Protein AF-A0A3P8LB27-F1 (afdb_monomer)

Mean predicted aligned error: 17.08 Å

Structure (mmCIF, N/CA/C/O backbone):
data_AF-A0A3P8LB27-F1
#
_entry.id   AF-A0A3P8LB27-F1
#
loop_
_atom_site.group_PDB
_atom_site.id
_atom_site.type_symbol
_atom_site.label_atom_id
_atom_site.label_alt_id
_atom_site.label_comp_id
_atom_site.label_asym_id
_atom_site.label_entity_id
_atom_site.label_seq_id
_atom_site.pdbx_PDB_ins_code
_atom_site.Cartn_x
_atom_site.Cartn_y
_atom_site.Cartn_z
_atom_site.occupancy
_atom_site.B_iso_or_equiv
_atom_site.auth_seq_id
_atom_site.auth_comp_id
_atom_site.auth_asym_id
_atom_site.auth_atom_id
_atom_site.pdbx_PDB_model_num
ATOM 1 N N . MET A 1 1 ? -5.185 18.147 4.826 1.00 47.78 1 MET A N 1
ATOM 2 C CA . MET A 1 1 ? -4.838 17.750 3.449 1.00 47.78 1 MET A CA 1
ATOM 3 C C . MET A 1 1 ? -5.494 16.397 3.235 1.00 47.78 1 MET A C 1
ATOM 5 O O . MET A 1 1 ? -5.084 15.479 3.923 1.00 47.78 1 MET A O 1
ATOM 9 N N . GLY A 1 2 ? -6.539 16.286 2.404 1.00 48.81 2 GLY A N 1
ATOM 10 C CA . GLY A 1 2 ? -7.270 15.014 2.236 1.00 48.81 2 GLY A CA 1
ATOM 11 C C . GLY A 1 2 ? -6.404 13.911 1.619 1.00 48.81 2 GLY A C 1
ATOM 12 O O . GLY A 1 2 ? -5.353 14.223 1.036 1.00 48.81 2 GLY A O 1
ATOM 13 N N . LEU A 1 3 ? -6.845 12.645 1.710 1.00 53.28 3 LEU A N 1
ATOM 14 C CA . LEU A 1 3 ? -6.083 11.472 1.236 1.00 53.28 3 LEU A CA 1
ATOM 15 C C . LEU A 1 3 ? -5.497 11.686 -0.160 1.00 53.28 3 LEU A C 1
ATOM 17 O O . LEU A 1 3 ? -4.303 11.504 -0.381 1.00 53.28 3 LEU A O 1
ATOM 21 N N . LYS A 1 4 ? -6.305 12.212 -1.079 1.00 48.47 4 LYS A N 1
ATOM 22 C CA . LYS A 1 4 ? -5.923 12.458 -2.478 1.00 48.47 4 LYS A CA 1
ATOM 23 C C . LYS A 1 4 ? -4.655 13.319 -2.632 1.00 48.47 4 LYS A C 1
ATOM 25 O O . LYS A 1 4 ? -3.786 13.007 -3.444 1.00 48.47 4 LYS A O 1
ATOM 30 N N . ASN A 1 5 ? -4.512 14.375 -1.830 1.00 42.50 5 ASN A N 1
ATOM 31 C CA . ASN A 1 5 ? -3.389 15.314 -1.928 1.00 42.50 5 ASN A CA 1
ATOM 32 C C . ASN A 1 5 ? -2.143 14.831 -1.180 1.00 42.50 5 ASN A C 1
ATOM 34 O O . ASN A 1 5 ? -1.023 15.108 -1.611 1.00 42.50 5 ASN A O 1
ATOM 38 N N . TRP A 1 6 ? -2.314 14.094 -0.081 1.00 48.22 6 TRP A N 1
ATOM 39 C CA . TRP A 1 6 ? -1.172 13.494 0.602 1.00 48.22 6 TRP A CA 1
ATOM 40 C C . TRP A 1 6 ? -0.531 12.387 -0.235 1.00 48.22 6 TRP A C 1
ATOM 42 O O . TRP A 1 6 ? 0.690 12.351 -0.347 1.00 48.22 6 TRP A O 1
ATOM 52 N N . PHE A 1 7 ? -1.332 11.549 -0.895 1.00 51.41 7 PHE A N 1
ATOM 53 C CA . PHE A 1 7 ? -0.823 10.497 -1.775 1.00 51.41 7 PHE A CA 1
ATOM 54 C C . PHE A 1 7 ? 0.033 11.051 -2.907 1.00 51.41 7 PHE A C 1
ATOM 56 O O . PHE A 1 7 ? 1.152 10.584 -3.121 1.00 51.41 7 PHE A O 1
ATOM 63 N N . LYS A 1 8 ? -0.435 12.125 -3.554 1.00 43.94 8 LYS A N 1
ATOM 64 C CA . LYS A 1 8 ? 0.344 12.871 -4.551 1.00 43.94 8 LYS A CA 1
ATOM 65 C C . LYS A 1 8 ? 1.723 13.291 -4.018 1.00 43.94 8 LYS A C 1
ATOM 67 O O . LYS A 1 8 ? 2.699 13.264 -4.761 1.00 43.94 8 LYS A O 1
ATOM 72 N N . ASN A 1 9 ? 1.816 13.611 -2.727 1.00 41.97 9 ASN A N 1
ATOM 73 C CA . ASN A 1 9 ? 3.056 14.012 -2.068 1.00 41.97 9 ASN A CA 1
ATOM 74 C C . ASN A 1 9 ? 3.878 12.851 -1.487 1.00 41.97 9 ASN A C 1
ATOM 76 O O . ASN A 1 9 ? 5.091 12.994 -1.367 1.00 41.97 9 ASN A O 1
ATOM 80 N N . LEU A 1 10 ? 3.274 11.713 -1.132 1.00 42.00 10 LEU A N 1
ATOM 81 C CA . LEU A 1 10 ? 4.002 10.540 -0.637 1.00 42.00 10 LEU A CA 1
ATOM 82 C C . LEU A 1 10 ? 4.760 9.849 -1.773 1.00 42.00 10 LEU A C 1
ATOM 84 O O . LEU A 1 10 ? 5.935 9.524 -1.615 1.00 42.00 10 LEU A O 1
ATOM 88 N N . PHE A 1 11 ? 4.143 9.748 -2.955 1.00 37.97 11 PHE A N 1
ATOM 89 C CA . PHE A 1 11 ? 4.841 9.329 -4.175 1.00 37.97 11 PHE A CA 1
ATOM 90 C C . PHE A 1 11 ? 5.926 10.325 -4.616 1.00 37.97 11 PHE A C 1
ATOM 92 O O . PHE A 1 11 ? 6.845 9.936 -5.326 1.00 37.97 11 PHE A O 1
ATOM 99 N N . ALA A 1 12 ? 5.865 11.583 -4.162 1.00 36.88 12 ALA A N 1
ATOM 100 C CA . ALA A 1 12 ? 6.907 12.588 -4.389 1.00 36.88 12 ALA A CA 1
ATOM 101 C C . ALA A 1 12 ? 7.995 12.619 -3.292 1.00 36.88 12 ALA A C 1
ATOM 103 O O . ALA A 1 12 ? 9.001 13.310 -3.444 1.00 36.88 12 ALA A O 1
ATOM 104 N N . ARG A 1 13 ? 7.797 11.916 -2.165 1.00 35.75 13 ARG A N 1
ATOM 105 C CA . ARG A 1 13 ? 8.701 11.912 -0.996 1.00 35.75 13 ARG A CA 1
ATOM 106 C C . ARG A 1 13 ? 9.616 10.692 -0.915 1.00 35.75 13 ARG A C 1
ATOM 108 O O . ARG A 1 13 ? 10.556 10.711 -0.123 1.00 35.75 13 ARG A O 1
ATOM 115 N N . GLY A 1 14 ? 9.385 9.670 -1.732 1.00 33.16 14 GLY A N 1
ATOM 116 C CA . GLY A 1 14 ? 10.238 8.489 -1.827 1.00 33.16 14 GLY A CA 1
ATOM 117 C C . GLY A 1 14 ? 11.536 8.741 -2.590 1.00 33.16 14 GLY A C 1
ATOM 118 O O . GLY A 1 14 ? 11.758 8.054 -3.571 1.00 33.16 14 GLY A O 1
ATOM 119 N N . ASP A 1 15 ? 12.350 9.721 -2.175 1.00 37.06 15 ASP A N 1
ATOM 120 C CA . ASP A 1 15 ? 13.778 9.779 -2.540 1.00 37.06 15 ASP A CA 1
ATOM 121 C C . ASP A 1 15 ? 14.567 10.830 -1.733 1.00 37.06 15 ASP A C 1
ATOM 123 O O . ASP A 1 15 ? 15.122 11.793 -2.261 1.00 37.06 15 ASP A O 1
ATOM 127 N N . LYS A 1 16 ? 14.611 10.694 -0.399 1.00 36.00 16 LYS A N 1
ATOM 128 C CA . LYS A 1 16 ? 15.544 11.474 0.441 1.00 36.00 16 LYS A CA 1
ATOM 129 C C . LYS A 1 16 ? 16.081 10.664 1.622 1.00 36.00 16 LYS A C 1
ATOM 131 O O . LYS A 1 16 ? 15.583 10.799 2.730 1.00 36.00 16 LYS A O 1
ATOM 136 N N . ASN A 1 17 ? 17.103 9.841 1.367 1.00 32.16 17 ASN A N 1
ATOM 137 C CA . ASN A 1 17 ? 18.405 9.807 2.069 1.00 32.16 17 ASN A CA 1
ATOM 138 C C . ASN A 1 17 ? 19.064 8.415 2.008 1.00 32.16 17 ASN A C 1
ATOM 140 O O . ASN A 1 17 ? 18.802 7.538 2.828 1.00 32.16 17 ASN A O 1
ATOM 144 N N . LYS A 1 18 ? 20.060 8.286 1.129 1.00 34.81 18 LYS A N 1
ATOM 145 C CA . LYS A 1 18 ? 21.364 7.721 1.494 1.00 34.81 18 LYS A CA 1
ATOM 146 C C . LYS A 1 18 ? 22.414 8.750 1.088 1.00 34.81 18 LYS A C 1
ATOM 148 O O . LYS A 1 18 ? 22.592 9.008 -0.096 1.00 34.81 18 LYS A O 1
ATOM 153 N N . GLN A 1 19 ? 23.068 9.375 2.064 1.00 35.66 19 GLN A N 1
ATOM 154 C CA . GLN A 1 19 ? 24.261 10.173 1.805 1.00 35.66 19 GLN A CA 1
ATOM 155 C C . GLN A 1 19 ? 25.480 9.250 1.815 1.00 35.66 19 GLN A C 1
ATOM 157 O O . GLN A 1 19 ? 25.826 8.691 2.851 1.00 35.66 19 GLN A O 1
ATOM 162 N N . GLN A 1 20 ? 26.147 9.149 0.672 1.00 27.84 20 GLN A N 1
ATOM 163 C CA . GLN A 1 20 ? 27.605 9.213 0.598 1.00 27.84 20 GLN A CA 1
ATOM 164 C C . GLN A 1 20 ? 27.968 10.168 -0.551 1.00 27.84 20 GLN A C 1
ATOM 166 O O . GLN A 1 20 ? 27.173 10.334 -1.479 1.00 27.84 20 GLN A O 1
ATOM 171 N N . PRO A 1 21 ? 29.088 10.898 -0.438 1.00 38.59 21 PRO A N 1
ATOM 172 C CA . PRO A 1 21 ? 29.285 12.152 -1.142 1.00 38.59 21 PRO A CA 1
ATOM 173 C C . PRO A 1 21 ? 29.658 11.883 -2.599 1.00 38.59 21 PRO A C 1
ATOM 175 O O . PRO A 1 21 ? 30.742 11.390 -2.888 1.00 38.59 21 PRO A O 1
ATOM 178 N N . ALA A 1 22 ? 28.779 12.244 -3.529 1.00 30.03 22 ALA A N 1
ATOM 179 C CA . ALA A 1 22 ? 29.129 12.335 -4.937 1.00 30.03 22 ALA A CA 1
ATOM 180 C C . ALA A 1 22 ? 28.463 13.576 -5.534 1.00 30.03 22 ALA A C 1
ATOM 182 O O . ALA A 1 22 ? 27.254 13.774 -5.445 1.00 30.03 22 ALA A O 1
ATOM 183 N N . LEU A 1 23 ? 29.318 14.450 -6.057 1.00 30.39 23 LEU A N 1
ATOM 184 C CA . LEU A 1 23 ? 29.041 15.715 -6.725 1.00 30.39 23 LEU A CA 1
ATOM 185 C C . LEU A 1 23 ? 27.694 15.744 -7.468 1.00 30.39 23 LEU A C 1
ATOM 187 O O . LEU A 1 23 ? 27.509 15.048 -8.463 1.00 30.39 23 LEU A O 1
ATOM 191 N N . LYS A 1 24 ? 26.790 16.639 -7.046 1.00 32.88 24 LYS A N 1
ATOM 192 C CA . LYS A 1 24 ? 25.687 17.108 -7.893 1.00 32.88 24 LYS A CA 1
ATOM 193 C C . LYS A 1 24 ? 26.278 17.784 -9.134 1.00 32.88 24 LYS A C 1
ATOM 195 O O . LYS A 1 24 ? 26.614 18.965 -9.094 1.00 32.88 24 LYS A O 1
ATOM 200 N N . LYS A 1 25 ? 26.378 17.047 -10.236 1.00 32.66 25 LYS A N 1
ATOM 201 C CA . LYS A 1 25 ? 26.317 17.616 -11.582 1.00 32.66 25 LYS A CA 1
ATOM 202 C C . LYS A 1 25 ? 24.926 17.304 -12.123 1.00 32.66 25 LYS A C 1
ATOM 204 O O . LYS A 1 25 ? 24.516 16.150 -12.094 1.00 32.66 25 LYS A O 1
ATOM 209 N N . ASN A 1 26 ? 24.201 18.323 -12.582 1.00 36.16 26 ASN A N 1
ATOM 210 C CA . ASN A 1 26 ? 23.075 18.116 -13.492 1.00 36.16 26 ASN A CA 1
ATOM 211 C C . ASN A 1 26 ? 23.649 17.415 -14.728 1.00 36.16 26 ASN A C 1
ATOM 213 O O . ASN A 1 26 ? 24.324 18.060 -15.528 1.00 36.16 26 ASN A O 1
ATOM 217 N N . VAL A 1 27 ? 23.481 16.098 -14.828 1.00 46.53 27 VAL A N 1
ATOM 218 C CA . VAL A 1 27 ? 23.858 15.360 -16.032 1.00 46.53 27 VAL A CA 1
ATOM 219 C C . VAL A 1 27 ? 22.710 15.545 -17.012 1.00 46.53 27 VAL A C 1
ATOM 221 O O . VAL A 1 27 ? 21.600 15.071 -16.787 1.00 46.53 27 VAL A O 1
ATOM 224 N N . GLU A 1 28 ? 22.962 16.322 -18.056 1.00 57.38 28 GLU A N 1
ATOM 225 C CA . GLU A 1 28 ? 22.060 16.458 -19.191 1.00 57.38 28 GLU A CA 1
ATOM 226 C C . GLU A 1 28 ? 21.944 15.090 -19.877 1.00 57.38 28 GLU A C 1
ATOM 228 O O . GLU A 1 28 ? 22.943 14.521 -20.319 1.00 57.38 28 GLU A O 1
ATOM 233 N N . VAL A 1 29 ? 20.736 14.520 -19.901 1.00 66.88 29 VAL A N 1
ATOM 234 C CA . VAL A 1 29 ? 20.493 13.221 -20.536 1.00 66.88 29 VAL A CA 1
ATOM 235 C C . VAL A 1 29 ? 20.659 13.377 -22.039 1.00 66.88 29 VAL A C 1
ATOM 237 O O . VAL A 1 29 ? 19.917 14.129 -22.675 1.00 66.88 29 VAL A O 1
ATOM 240 N N . SER A 1 30 ? 21.623 12.656 -22.610 1.00 81.31 30 SER A N 1
ATOM 241 C CA . SER A 1 30 ? 21.850 12.689 -24.051 1.00 81.31 30 SER A CA 1
ATOM 242 C C . SER A 1 30 ? 20.639 12.121 -24.800 1.00 81.31 30 SER A C 1
ATOM 244 O O . SER A 1 30 ? 20.015 11.156 -24.350 1.00 81.31 30 SER A O 1
ATOM 246 N N . GLN A 1 31 ? 20.317 12.694 -25.963 1.00 82.31 31 GLN A N 1
ATOM 247 C CA . GLN A 1 31 ? 19.226 12.187 -26.802 1.00 82.31 31 GLN A CA 1
ATOM 248 C C . GLN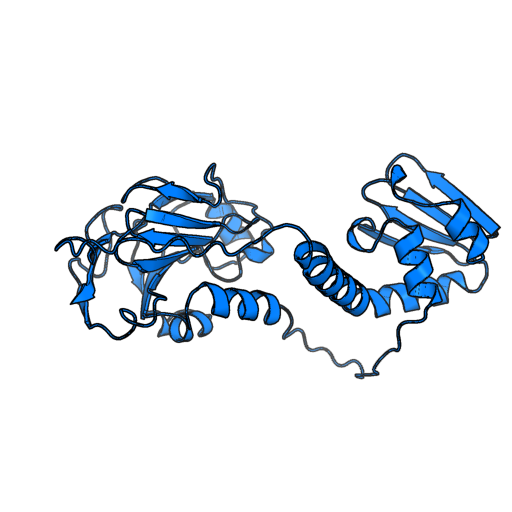 A 1 31 ? 19.462 10.721 -27.195 1.00 82.31 31 GLN A C 1
ATOM 250 O O . GLN A 1 31 ? 18.553 9.907 -27.123 1.00 82.31 31 GLN A O 1
ATOM 255 N N . MET A 1 32 ? 20.719 10.354 -27.446 1.00 82.44 32 MET A N 1
ATOM 256 C CA . MET A 1 32 ? 21.113 8.982 -27.757 1.00 82.44 32 MET A CA 1
ATOM 257 C C . MET A 1 32 ? 20.767 7.994 -26.631 1.00 82.44 32 MET A C 1
ATOM 259 O O . MET A 1 32 ? 20.330 6.879 -26.899 1.00 82.44 32 MET A O 1
ATOM 263 N N . SER A 1 33 ? 20.906 8.396 -25.363 1.00 85.75 33 SER A N 1
ATOM 264 C CA . SER A 1 33 ? 20.507 7.567 -24.218 1.00 85.75 33 SER A CA 1
ATOM 265 C C . SER A 1 33 ? 18.992 7.343 -24.174 1.00 85.75 33 SER A C 1
ATOM 267 O O . SER A 1 33 ? 18.557 6.237 -23.851 1.00 85.75 33 SER A O 1
ATOM 269 N N . ARG A 1 34 ? 18.190 8.366 -24.515 1.00 87.81 34 ARG A N 1
ATOM 270 C CA . ARG A 1 34 ? 16.724 8.248 -24.619 1.00 87.81 34 ARG A CA 1
ATOM 271 C C . ARG A 1 34 ? 16.337 7.276 -25.721 1.00 87.81 34 ARG A C 1
ATOM 273 O O . ARG A 1 34 ? 15.600 6.334 -25.453 1.00 87.81 34 ARG A O 1
ATOM 280 N N . ASP A 1 35 ? 16.894 7.477 -26.909 1.00 89.50 35 ASP A N 1
ATOM 281 C CA . ASP A 1 35 ? 16.549 6.701 -28.098 1.00 89.50 35 ASP A CA 1
ATOM 282 C C . ASP A 1 35 ? 16.890 5.216 -27.899 1.00 89.50 35 ASP A C 1
ATOM 284 O O . ASP A 1 35 ? 16.096 4.340 -28.238 1.00 89.50 35 ASP A O 1
ATOM 288 N N . ILE A 1 36 ? 18.032 4.908 -27.265 1.00 91.50 36 ILE A N 1
ATOM 289 C CA . ILE A 1 36 ? 18.410 3.522 -26.945 1.00 91.50 36 ILE A CA 1
ATOM 290 C C . ILE A 1 36 ? 17.431 2.897 -25.944 1.00 91.50 36 ILE A C 1
ATOM 292 O O . ILE A 1 36 ? 17.027 1.749 -26.124 1.00 91.50 36 ILE A O 1
ATOM 296 N N . VAL A 1 37 ? 17.044 3.616 -24.885 1.00 92.38 37 VAL A N 1
ATOM 297 C CA . VAL A 1 37 ? 16.094 3.093 -23.886 1.00 92.38 37 VAL A CA 1
ATOM 298 C C . VAL A 1 37 ? 14.704 2.895 -24.492 1.00 92.38 37 VAL A C 1
ATOM 300 O O . VAL A 1 37 ? 14.059 1.883 -24.218 1.00 92.38 37 VAL A O 1
ATOM 303 N N . GLU A 1 38 ? 14.257 3.811 -25.347 1.00 92.06 38 GLU A N 1
ATOM 304 C CA . GLU A 1 38 ? 12.988 3.702 -26.067 1.00 92.06 38 GLU A CA 1
ATOM 305 C C . GLU A 1 38 ? 12.996 2.516 -27.038 1.00 92.06 38 GLU A C 1
ATOM 307 O O . GLU A 1 38 ? 12.095 1.678 -26.990 1.00 92.06 38 GLU A O 1
ATOM 312 N N . ALA A 1 39 ? 14.065 2.356 -27.822 1.00 92.31 39 ALA A N 1
ATOM 313 C CA . ALA A 1 39 ? 14.235 1.215 -28.716 1.00 92.31 39 ALA A CA 1
ATOM 314 C C . ALA A 1 39 ? 14.363 -0.127 -27.965 1.00 92.31 39 ALA A C 1
ATOM 316 O O . ALA A 1 39 ? 14.071 -1.177 -28.527 1.00 92.31 39 ALA A O 1
ATOM 317 N N . MET A 1 40 ? 14.731 -0.119 -26.681 1.00 91.56 40 MET A N 1
ATOM 318 C CA . MET A 1 40 ? 14.702 -1.301 -25.804 1.00 91.56 40 MET A CA 1
ATOM 319 C C . MET A 1 40 ? 13.313 -1.581 -25.192 1.00 91.56 40 MET A C 1
ATOM 321 O O . MET A 1 40 ? 13.174 -2.482 -24.359 1.00 91.56 40 MET A O 1
ATOM 325 N N . GLY A 1 41 ? 12.272 -0.848 -25.594 1.00 87.88 41 GLY A N 1
ATOM 326 C CA . GLY A 1 41 ? 10.901 -1.008 -25.099 1.00 87.88 41 GLY A CA 1
ATOM 327 C C . GLY A 1 41 ? 10.583 -0.169 -23.857 1.00 87.88 41 GLY A C 1
ATOM 328 O O . GLY A 1 41 ? 9.638 -0.480 -23.129 1.00 87.88 41 GLY A O 1
ATOM 329 N N . GLY A 1 42 ? 11.375 0.873 -23.593 1.00 91.12 42 GLY A N 1
ATOM 330 C CA . GLY A 1 42 ? 11.204 1.789 -22.465 1.00 91.12 42 GLY A CA 1
ATOM 331 C C . GLY A 1 42 ? 11.911 1.335 -21.187 1.00 91.12 42 GLY A C 1
ATOM 332 O O . GLY A 1 42 ? 12.306 0.174 -21.026 1.00 91.12 42 GLY A O 1
ATOM 333 N N . 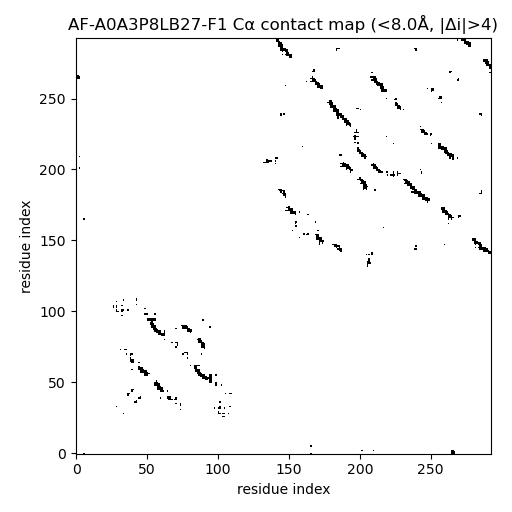ILE A 1 43 ? 12.048 2.255 -20.224 1.00 89.31 43 ILE A N 1
ATOM 334 C CA . ILE A 1 43 ? 12.873 2.015 -19.027 1.00 89.31 43 ILE A CA 1
ATOM 335 C C . ILE A 1 43 ? 12.302 0.889 -18.160 1.00 89.31 43 ILE A C 1
ATOM 337 O O . ILE A 1 43 ? 13.039 0.127 -17.543 1.00 89.31 43 ILE A O 1
ATOM 341 N N . LYS A 1 44 ? 10.974 0.715 -18.173 1.00 88.81 44 LYS A N 1
ATOM 342 C CA . LYS A 1 44 ? 10.284 -0.353 -17.435 1.00 88.81 44 LYS A CA 1
ATOM 343 C C . LYS A 1 44 ? 10.464 -1.734 -18.042 1.00 88.81 44 LYS A C 1
ATOM 345 O O . LYS A 1 44 ? 10.192 -2.710 -17.331 1.00 88.81 44 LYS A O 1
ATOM 350 N N . ASN A 1 45 ? 10.842 -1.832 -19.316 1.00 92.50 45 ASN A N 1
ATOM 351 C CA . ASN A 1 45 ? 11.133 -3.114 -19.938 1.00 92.50 45 ASN A CA 1
ATOM 352 C C . ASN A 1 45 ? 12.526 -3.609 -19.540 1.00 92.50 45 ASN A C 1
ATOM 354 O O . ASN A 1 45 ? 12.705 -4.810 -19.383 1.00 92.50 45 ASN A O 1
ATOM 358 N N . ILE A 1 46 ? 13.482 -2.710 -19.296 1.00 90.62 46 ILE A N 1
ATOM 359 C CA . ILE A 1 46 ? 14.848 -3.071 -18.910 1.00 90.62 46 ILE A CA 1
ATOM 360 C C . ILE A 1 46 ? 14.893 -3.470 -17.425 1.00 90.62 46 ILE A C 1
ATOM 362 O O . ILE A 1 46 ? 14.391 -2.774 -16.546 1.00 90.62 46 ILE A O 1
ATOM 366 N N . THR A 1 47 ? 15.485 -4.626 -17.133 1.00 82.88 47 THR A N 1
ATOM 367 C CA . THR A 1 47 ? 15.662 -5.177 -15.778 1.00 82.88 47 THR A CA 1
ATOM 368 C C . THR A 1 47 ? 17.118 -5.289 -15.348 1.00 82.88 47 THR A C 1
ATOM 370 O O . THR A 1 47 ? 17.375 -5.528 -14.171 1.00 82.88 47 THR A O 1
ATOM 373 N N . GLY A 1 48 ? 18.064 -5.132 -16.273 1.00 75.62 48 GLY A N 1
ATOM 374 C CA . GLY A 1 48 ? 19.491 -5.214 -15.982 1.00 75.62 48 GLY A CA 1
ATOM 375 C C . GLY A 1 48 ? 20.316 -4.464 -17.019 1.00 75.62 48 GLY A C 1
ATOM 376 O O . GLY A 1 48 ? 20.082 -4.610 -18.217 1.00 75.62 48 GLY A O 1
ATOM 377 N N . PHE A 1 49 ? 21.286 -3.679 -16.546 1.00 85.81 49 PHE A N 1
ATOM 378 C CA . PHE A 1 49 ? 22.186 -2.872 -17.367 1.00 85.81 49 PHE A CA 1
ATOM 379 C C . PHE A 1 49 ? 23.599 -3.435 -17.271 1.00 85.81 49 PHE A C 1
ATOM 381 O O . PHE A 1 49 ? 24.336 -3.118 -16.341 1.00 85.81 49 PHE A O 1
ATOM 388 N N . ASN A 1 50 ? 23.992 -4.258 -18.238 1.00 76.38 50 ASN A N 1
ATOM 389 C CA . ASN A 1 50 ? 25.371 -4.709 -18.369 1.00 76.38 50 ASN A CA 1
ATOM 390 C C . ASN A 1 50 ? 25.945 -4.242 -19.707 1.00 76.38 50 ASN A C 1
ATOM 392 O O . ASN A 1 50 ? 25.227 -3.938 -20.660 1.00 76.38 50 ASN A O 1
ATOM 396 N N . ASN A 1 51 ? 27.265 -4.220 -19.805 1.00 84.31 51 ASN A N 1
ATOM 397 C CA . ASN A 1 51 ? 27.962 -4.007 -21.062 1.00 84.31 51 ASN A CA 1
ATOM 398 C C . ASN A 1 51 ? 29.242 -4.842 -21.097 1.00 84.31 51 ASN A C 1
ATOM 400 O O . ASN A 1 51 ? 29.729 -5.336 -20.084 1.00 84.31 51 ASN A O 1
ATOM 404 N N . CYS A 1 52 ? 29.788 -5.003 -22.291 1.00 76.12 52 CYS A N 1
ATOM 405 C CA . CYS A 1 52 ? 31.187 -5.345 -22.488 1.00 76.12 52 CYS A CA 1
ATOM 406 C C . CYS A 1 52 ? 31.863 -4.216 -23.278 1.00 76.12 52 CYS A C 1
ATOM 408 O O . CYS A 1 52 ? 31.221 -3.212 -23.588 1.00 76.12 52 CYS A O 1
ATOM 410 N N . ALA A 1 53 ? 33.132 -4.397 -23.651 1.00 71.38 53 ALA A N 1
ATOM 411 C CA . ALA A 1 53 ? 33.910 -3.377 -24.360 1.00 71.38 53 ALA A CA 1
ATOM 412 C C . ALA A 1 53 ? 33.212 -2.818 -25.619 1.00 71.38 53 ALA A C 1
ATOM 414 O O . ALA A 1 53 ? 33.304 -1.633 -25.898 1.00 71.38 53 ALA A O 1
ATOM 415 N N . ALA A 1 54 ? 32.486 -3.662 -26.364 1.00 85.62 54 ALA A N 1
ATOM 416 C CA . ALA A 1 54 ? 31.876 -3.282 -27.643 1.00 85.62 54 ALA A CA 1
ATOM 417 C C . ALA A 1 54 ? 30.349 -3.462 -27.737 1.00 85.62 54 ALA A C 1
ATOM 419 O O . ALA A 1 54 ? 29.786 -3.213 -28.807 1.00 85.62 54 ALA A O 1
ATOM 420 N N . ARG A 1 55 ? 29.678 -3.953 -26.683 1.00 89.06 55 ARG A N 1
ATOM 421 C CA . ARG A 1 55 ? 28.228 -4.226 -26.710 1.00 89.06 55 ARG A CA 1
ATOM 422 C C . ARG A 1 55 ? 27.541 -3.811 -25.416 1.00 89.06 55 ARG A C 1
ATOM 424 O O . ARG A 1 55 ? 28.040 -4.121 -24.335 1.00 89.06 55 ARG A O 1
ATOM 431 N N . LEU A 1 56 ? 26.356 -3.223 -25.535 1.00 90.50 56 LEU A N 1
ATOM 432 C CA . LEU A 1 56 ? 25.362 -3.198 -24.462 1.00 90.50 56 LEU A CA 1
ATOM 433 C C . LEU A 1 56 ? 24.753 -4.598 -24.337 1.00 90.50 56 LEU A C 1
ATOM 435 O O . LEU A 1 56 ? 24.524 -5.252 -25.352 1.00 90.50 56 LEU A O 1
ATOM 439 N N . ARG A 1 57 ? 24.541 -5.078 -23.111 1.00 89.88 57 ARG A N 1
ATOM 440 C CA . ARG A 1 57 ? 23.989 -6.404 -22.793 1.00 89.88 57 ARG A CA 1
ATOM 441 C C . ARG A 1 57 ? 22.897 -6.238 -21.749 1.00 89.88 57 ARG A C 1
ATOM 443 O O . ARG A 1 57 ? 23.179 -6.251 -20.553 1.00 89.88 57 ARG A O 1
ATOM 450 N N . TYR A 1 58 ? 21.677 -6.001 -22.200 1.00 92.31 58 TYR A N 1
ATOM 451 C CA . TYR A 1 58 ? 20.579 -5.657 -21.310 1.00 92.31 58 TYR A CA 1
ATOM 452 C C . TYR A 1 58 ? 19.661 -6.844 -21.091 1.00 92.31 58 TYR A C 1
ATOM 454 O O . TYR A 1 58 ? 19.353 -7.604 -22.014 1.00 92.31 58 TYR A O 1
ATOM 462 N N . ASP A 1 59 ? 19.219 -6.969 -19.847 1.00 84.56 59 ASP A N 1
ATOM 463 C CA . ASP A 1 59 ? 18.142 -7.874 -19.495 1.00 84.56 59 ASP A CA 1
ATOM 464 C C . ASP A 1 59 ? 16.833 -7.111 -19.646 1.00 84.56 59 ASP A C 1
ATOM 466 O O . ASP A 1 59 ? 16.718 -5.992 -19.148 1.00 84.56 59 ASP A O 1
ATOM 470 N N . VAL A 1 60 ? 15.845 -7.710 -20.297 1.00 88.56 60 VAL A N 1
ATOM 471 C CA . VAL A 1 60 ? 14.521 -7.133 -20.529 1.00 88.56 60 VAL A CA 1
ATOM 472 C C . VAL A 1 60 ? 13.414 -8.070 -20.041 1.00 88.56 60 VAL A C 1
ATOM 474 O O . VAL A 1 60 ? 13.605 -9.286 -19.920 1.00 88.56 60 VAL A O 1
ATOM 477 N N . LYS A 1 61 ? 12.238 -7.513 -19.734 1.00 85.94 61 LYS A N 1
ATOM 478 C CA . LYS A 1 61 ? 11.039 -8.279 -19.362 1.00 85.94 61 LYS A CA 1
ATOM 479 C C . LYS A 1 61 ? 10.449 -8.995 -20.569 1.00 85.94 61 LYS A C 1
ATOM 481 O O . LYS A 1 61 ? 10.047 -10.148 -20.428 1.00 85.94 61 LYS A O 1
ATOM 486 N N . ASP A 1 62 ? 10.411 -8.311 -21.711 1.00 89.25 62 ASP A N 1
ATOM 487 C CA . ASP A 1 62 ? 9.879 -8.820 -22.970 1.00 89.25 62 ASP A CA 1
ATOM 488 C C . ASP A 1 62 ? 10.730 -8.333 -24.152 1.00 89.25 62 ASP A C 1
ATOM 490 O O . ASP A 1 62 ? 10.824 -7.136 -24.434 1.00 89.25 62 ASP A O 1
ATOM 494 N N . THR A 1 63 ? 11.358 -9.275 -24.856 1.00 89.69 63 THR A N 1
ATOM 495 C CA . THR A 1 63 ? 12.144 -8.997 -26.068 1.00 89.69 63 THR A CA 1
ATOM 496 C C . THR A 1 63 ? 11.285 -8.548 -27.246 1.00 89.69 63 THR A C 1
ATOM 498 O O . THR A 1 63 ? 11.811 -7.926 -28.158 1.00 89.69 63 THR A O 1
ATOM 501 N N . SER A 1 64 ? 9.979 -8.823 -27.235 1.00 89.88 64 SER A N 1
ATOM 502 C CA . SER A 1 64 ? 9.054 -8.427 -28.311 1.00 89.88 64 SER A CA 1
ATOM 503 C C . SER A 1 64 ? 8.809 -6.916 -28.346 1.00 89.88 64 SER A C 1
ATOM 505 O O . SER A 1 64 ? 8.355 -6.390 -29.355 1.00 89.88 64 SER A O 1
ATOM 507 N N . LEU A 1 65 ? 9.107 -6.220 -27.245 1.00 90.75 65 LEU A N 1
ATOM 508 C CA . LEU A 1 65 ? 9.015 -4.761 -27.139 1.00 90.75 65 LEU A CA 1
ATOM 509 C C . LEU A 1 65 ? 10.279 -4.049 -27.640 1.00 90.75 65 LEU A C 1
ATOM 511 O O . LEU A 1 65 ? 10.319 -2.823 -27.665 1.00 90.75 65 LEU A O 1
ATOM 515 N N . VAL A 1 66 ? 11.322 -4.800 -27.994 1.00 93.12 66 VAL A N 1
ATOM 516 C CA . VAL A 1 66 ? 12.607 -4.250 -28.423 1.00 93.12 66 VAL A CA 1
ATOM 517 C C . VAL A 1 66 ? 12.599 -4.069 -29.936 1.00 93.12 66 VAL A C 1
ATOM 519 O O . VAL A 1 66 ? 12.372 -5.013 -30.691 1.00 93.12 66 VAL A O 1
ATOM 522 N N . ASN A 1 67 ? 12.891 -2.852 -30.378 1.00 94.44 67 ASN A N 1
ATOM 523 C CA . ASN A 1 67 ? 12.953 -2.478 -31.779 1.00 94.44 67 ASN A CA 1
ATOM 524 C C . ASN A 1 67 ? 14.393 -2.580 -32.306 1.00 94.44 67 ASN A C 1
ATOM 526 O O . ASN A 1 67 ? 15.214 -1.675 -32.147 1.00 94.44 67 ASN A O 1
ATOM 530 N N . GLU A 1 68 ? 14.694 -3.704 -32.955 1.00 93.25 68 GLU A N 1
ATOM 531 C CA . GLU A 1 68 ? 16.000 -3.959 -33.568 1.00 93.25 68 GLU A CA 1
ATOM 532 C C . GLU A 1 68 ? 16.358 -2.948 -34.667 1.00 93.25 68 GLU A C 1
ATOM 534 O O . GLU A 1 68 ? 17.509 -2.513 -34.746 1.00 93.25 68 GLU A O 1
ATOM 539 N N . GLU A 1 69 ? 15.403 -2.576 -35.522 1.00 91.06 69 GLU A N 1
ATOM 540 C CA . GLU A 1 69 ? 15.662 -1.653 -36.631 1.00 91.06 69 GLU A CA 1
ATOM 541 C C . GLU A 1 69 ? 16.051 -0.270 -36.119 1.00 91.06 69 GLU A C 1
ATOM 543 O O . GLU A 1 69 ? 16.968 0.357 -36.649 1.00 91.06 69 GLU A O 1
ATOM 548 N N . GLU A 1 70 ? 15.391 0.184 -35.057 1.00 90.75 70 GLU A N 1
ATOM 549 C CA . GLU A 1 70 ? 15.677 1.476 -34.451 1.00 90.75 70 GLU A CA 1
ATOM 550 C C . GLU A 1 70 ? 17.042 1.480 -33.757 1.00 90.75 70 GLU A C 1
ATOM 552 O O . GLU A 1 70 ? 17.842 2.386 -33.984 1.00 90.75 70 GLU A O 1
ATOM 557 N N . LEU A 1 71 ? 17.389 0.411 -33.027 1.00 91.38 71 LEU A N 1
ATOM 558 C CA . LEU A 1 71 ? 18.737 0.251 -32.468 1.00 91.38 71 LEU A CA 1
ATOM 559 C C . LEU A 1 71 ? 19.818 0.325 -33.556 1.00 91.38 71 LEU A C 1
ATOM 561 O O . LEU A 1 71 ? 20.859 0.952 -33.343 1.00 91.38 71 LEU A O 1
ATOM 565 N N . LYS A 1 72 ? 19.571 -0.267 -34.733 1.00 91.88 72 LYS A N 1
ATOM 566 C CA . LYS A 1 72 ? 20.496 -0.183 -35.873 1.00 91.88 72 LYS A CA 1
ATOM 567 C C . LYS A 1 72 ? 20.608 1.231 -36.437 1.00 91.88 72 LYS A C 1
ATOM 569 O O . LYS A 1 72 ? 21.724 1.680 -36.692 1.00 91.88 72 LYS A O 1
ATOM 574 N N . LYS A 1 73 ? 19.493 1.956 -36.579 1.00 91.56 73 LYS A N 1
ATOM 575 C CA . LYS A 1 73 ? 19.498 3.362 -37.029 1.00 91.56 73 LYS A CA 1
ATOM 576 C C . LYS A 1 73 ? 20.243 4.286 -36.066 1.00 91.56 73 LYS A C 1
ATOM 578 O O . LYS A 1 73 ? 20.957 5.172 -36.522 1.00 91.56 73 LYS A O 1
ATOM 583 N N . ILE A 1 74 ? 20.122 4.048 -34.758 1.00 89.38 74 ILE A N 1
ATOM 584 C CA . ILE A 1 74 ? 20.820 4.816 -33.712 1.00 89.38 74 ILE A CA 1
ATOM 585 C C . ILE A 1 74 ? 22.340 4.548 -33.730 1.00 89.38 74 ILE A C 1
ATOM 587 O O . ILE A 1 74 ? 23.123 5.350 -33.222 1.00 89.38 74 ILE A O 1
ATOM 591 N N . GLY A 1 75 ? 22.783 3.442 -34.338 1.00 88.81 75 GLY A N 1
ATOM 592 C CA . GLY A 1 75 ? 24.202 3.141 -34.551 1.00 88.81 75 GLY A CA 1
ATOM 593 C C . GLY A 1 75 ? 24.647 1.758 -34.082 1.00 88.81 75 GLY A C 1
ATOM 594 O O . GLY A 1 75 ? 25.849 1.480 -34.073 1.00 88.81 75 GLY A O 1
ATOM 595 N N . ALA A 1 76 ? 23.725 0.871 -33.690 1.00 92.50 76 ALA A N 1
ATOM 596 C CA . ALA A 1 76 ? 24.077 -0.517 -33.425 1.00 92.50 76 ALA A CA 1
ATOM 597 C C . ALA A 1 76 ? 24.424 -1.221 -34.744 1.00 92.50 76 ALA A C 1
ATOM 599 O O . ALA A 1 76 ? 23.585 -1.425 -35.614 1.00 92.50 76 ALA A O 1
ATOM 600 N N . SER A 1 77 ? 25.670 -1.658 -34.879 1.00 90.31 77 SER A N 1
ATOM 601 C CA . SER A 1 77 ? 26.104 -2.459 -36.034 1.00 90.31 77 SER A CA 1
ATOM 602 C C . SER A 1 77 ? 25.480 -3.861 -36.058 1.00 90.31 77 SER A C 1
ATOM 604 O O . SER A 1 77 ? 25.396 -4.494 -37.107 1.00 90.31 77 SER A O 1
ATOM 606 N N . GLU A 1 78 ? 25.055 -4.359 -34.898 1.00 91.38 78 GLU A N 1
ATOM 607 C CA . GLU A 1 78 ? 24.503 -5.698 -34.712 1.00 91.38 78 GLU A CA 1
ATOM 608 C C . GLU A 1 78 ? 23.613 -5.710 -33.462 1.00 91.38 78 GLU A C 1
ATOM 610 O O . GLU A 1 78 ? 23.987 -5.129 -32.438 1.00 91.38 78 GLU A O 1
ATOM 615 N N . VAL A 1 79 ? 22.467 -6.393 -33.531 1.00 93.50 79 VAL A N 1
ATOM 616 C CA . VAL A 1 79 ? 21.570 -6.641 -32.393 1.00 93.50 79 VAL A CA 1
ATOM 617 C C . VAL A 1 79 ? 21.302 -8.142 -32.313 1.00 93.50 79 VAL A C 1
ATOM 619 O O . VAL A 1 79 ? 21.042 -8.778 -33.329 1.00 93.50 79 VAL A O 1
ATOM 622 N N . ILE A 1 80 ? 21.412 -8.722 -31.120 1.00 88.56 80 ILE A N 1
ATOM 623 C CA . ILE A 1 80 ? 21.263 -10.160 -30.881 1.00 88.56 80 ILE A CA 1
ATOM 624 C C . ILE A 1 80 ? 20.266 -10.375 -29.751 1.00 88.56 80 ILE A C 1
ATOM 626 O O . ILE A 1 80 ? 20.435 -9.840 -28.654 1.00 88.56 80 ILE A O 1
ATOM 630 N N . PHE A 1 81 ? 19.289 -11.241 -29.996 1.00 89.25 81 PHE A N 1
ATOM 631 C CA . PHE A 1 81 ? 18.351 -11.726 -28.992 1.00 89.25 81 PHE A CA 1
ATOM 632 C C . PHE A 1 81 ? 18.802 -13.088 -28.471 1.00 89.25 81 PHE A C 1
ATOM 634 O O . PHE A 1 81 ? 18.988 -14.031 -29.240 1.00 89.25 81 PHE A O 1
ATOM 641 N N . ILE A 1 82 ? 18.981 -13.202 -27.156 1.00 82.50 82 ILE A N 1
ATOM 642 C CA . ILE A 1 82 ? 19.350 -14.452 -26.489 1.00 82.50 82 ILE A CA 1
ATOM 643 C C . ILE A 1 82 ? 18.191 -14.862 -25.580 1.00 82.50 82 ILE A C 1
ATOM 645 O O . ILE A 1 82 ? 17.989 -14.338 -24.482 1.00 82.50 82 ILE A O 1
ATOM 649 N N . GLY A 1 83 ? 17.397 -15.818 -26.059 1.00 79.69 83 GLY A N 1
ATOM 650 C CA . GLY A 1 83 ? 16.169 -16.228 -25.385 1.00 79.69 83 GLY A CA 1
ATOM 651 C C . GLY A 1 83 ? 15.142 -15.092 -25.318 1.00 79.69 83 GLY A C 1
ATOM 652 O O . GLY A 1 83 ? 15.102 -14.225 -26.182 1.00 79.69 83 GLY A O 1
ATOM 653 N N . LYS A 1 84 ? 14.297 -15.107 -24.283 1.00 84.44 84 LYS A N 1
ATOM 654 C CA . LYS A 1 84 ? 13.178 -14.155 -24.126 1.00 84.44 84 LYS A CA 1
ATOM 655 C C . LYS A 1 84 ? 13.498 -12.937 -23.257 1.00 84.44 84 LYS A C 1
ATOM 657 O O . LYS A 1 84 ? 12.602 -12.157 -22.956 1.00 84.44 84 LYS A O 1
ATOM 662 N N . ARG A 1 85 ? 14.733 -12.836 -22.757 1.00 83.19 85 ARG A N 1
ATOM 663 C CA . ARG A 1 85 ? 15.085 -11.883 -21.692 1.00 83.19 85 ARG A CA 1
ATOM 664 C C . ARG A 1 85 ? 16.390 -11.139 -21.900 1.00 83.19 85 ARG A C 1
ATOM 666 O O . ARG A 1 85 ? 16.647 -10.230 -21.130 1.00 83.19 85 ARG A O 1
ATOM 673 N N . HIS A 1 86 ? 17.213 -11.501 -22.876 1.00 86.00 86 HIS A N 1
ATOM 674 C CA . HIS A 1 86 ? 18.536 -10.902 -23.023 1.00 86.00 86 HIS A CA 1
ATOM 675 C C . HIS A 1 86 ? 18.704 -10.332 -24.424 1.00 86.00 86 HIS A C 1
ATOM 677 O O . HIS A 1 86 ? 18.470 -11.028 -25.414 1.00 86.00 86 HIS A O 1
ATOM 683 N N . VAL A 1 87 ? 19.146 -9.079 -24.498 1.00 91.19 87 VAL A N 1
ATOM 684 C CA . VAL A 1 87 ? 19.435 -8.380 -25.751 1.00 91.19 87 VAL A CA 1
ATOM 685 C C . VAL A 1 87 ? 20.858 -7.855 -25.713 1.00 91.19 87 VAL A C 1
ATOM 687 O O . VAL A 1 87 ? 21.296 -7.278 -24.717 1.00 91.19 87 VAL A O 1
ATOM 690 N N . GLN A 1 88 ? 21.593 -8.045 -26.805 1.00 90.25 88 GLN A N 1
ATOM 691 C CA . GLN A 1 88 ? 22.896 -7.425 -26.996 1.00 90.25 88 GLN A CA 1
ATOM 692 C C . GLN A 1 88 ? 22.870 -6.494 -28.199 1.00 90.25 88 GLN A C 1
ATOM 694 O O . GLN A 1 88 ? 22.455 -6.914 -29.270 1.00 90.25 88 GLN A O 1
ATOM 699 N N . ALA A 1 89 ? 23.363 -5.268 -28.045 1.00 93.12 89 ALA A N 1
ATOM 700 C CA . ALA A 1 89 ? 23.472 -4.298 -29.132 1.00 93.12 89 ALA A CA 1
ATOM 701 C C . ALA A 1 89 ? 24.914 -3.785 -29.237 1.00 93.12 89 ALA A C 1
ATOM 703 O O . ALA A 1 89 ? 25.505 -3.348 -28.246 1.00 93.12 89 ALA A O 1
ATOM 704 N N . LYS A 1 90 ? 25.511 -3.880 -30.428 1.00 93.62 90 LYS A N 1
ATOM 705 C CA . LYS A 1 90 ? 26.925 -3.574 -30.676 1.00 93.62 90 LYS A CA 1
ATOM 706 C C . LYS A 1 90 ? 27.115 -2.140 -31.163 1.00 93.62 90 LYS A C 1
ATOM 708 O O . LYS A 1 90 ? 26.997 -1.879 -32.359 1.00 93.62 90 LYS A O 1
ATOM 713 N N . PHE A 1 91 ? 27.506 -1.254 -30.249 1.00 90.56 91 PHE A N 1
ATOM 714 C CA . PHE A 1 91 ? 27.837 0.146 -30.540 1.00 90.56 91 PHE A CA 1
ATOM 715 C C . PHE A 1 91 ? 29.352 0.403 -30.653 1.00 90.56 91 PHE A C 1
ATOM 717 O O . PHE A 1 91 ? 29.772 1.526 -30.902 1.00 90.56 91 PHE A O 1
ATOM 724 N N . GLY A 1 92 ? 30.200 -0.621 -30.489 1.00 89.00 92 GLY A N 1
ATOM 725 C CA . GLY A 1 92 ? 31.657 -0.454 -30.565 1.00 89.00 92 GLY A CA 1
ATOM 726 C C . GLY A 1 92 ? 32.221 0.240 -29.324 1.00 89.00 92 GLY A C 1
ATOM 727 O O . GLY A 1 92 ? 31.660 0.095 -28.239 1.00 89.00 92 GLY A O 1
ATOM 728 N N . GLU A 1 93 ? 33.319 0.982 -29.472 1.00 86.25 93 GLU A N 1
ATOM 729 C CA . GLU A 1 93 ? 34.091 1.579 -28.362 1.00 86.25 93 GLU A CA 1
ATOM 730 C C . GLU A 1 9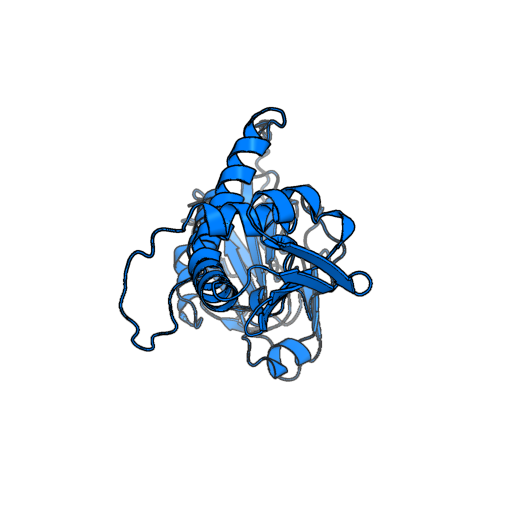3 ? 33.275 2.526 -27.469 1.00 86.25 93 GLU A C 1
ATOM 732 O O . GLU A 1 93 ? 33.583 2.706 -26.294 1.00 86.25 93 GLU A O 1
ATOM 737 N N . VAL A 1 94 ? 32.183 3.089 -27.991 1.00 86.25 94 VAL A N 1
ATOM 738 C CA . VAL A 1 94 ? 31.298 3.973 -27.220 1.00 86.25 94 VAL A CA 1
ATOM 739 C C . VAL A 1 94 ? 30.344 3.219 -26.288 1.00 86.25 94 VAL A C 1
ATOM 741 O O . VAL A 1 94 ? 29.673 3.851 -25.479 1.00 86.25 94 VAL A O 1
ATOM 744 N N . SER A 1 95 ? 30.280 1.883 -26.352 1.00 82.56 95 SER A N 1
ATOM 745 C CA . SER A 1 95 ? 29.305 1.078 -25.591 1.00 82.56 95 SER A CA 1
ATOM 746 C C . SER A 1 95 ? 29.434 1.244 -24.078 1.00 82.56 95 SER A C 1
ATOM 748 O O . SER A 1 95 ? 28.429 1.247 -23.373 1.00 82.56 95 SER A O 1
ATOM 750 N N . GLU A 1 96 ? 30.657 1.381 -23.565 1.00 78.44 96 GLU A N 1
ATOM 751 C CA . GLU A 1 96 ? 30.883 1.591 -22.133 1.00 78.44 96 GLU A CA 1
ATOM 752 C C . GLU A 1 96 ? 30.371 2.958 -21.684 1.00 78.44 96 GLU A C 1
ATOM 754 O O . GLU A 1 96 ? 29.602 3.048 -20.727 1.00 78.44 96 GLU A O 1
ATOM 759 N N . LYS A 1 97 ? 30.708 4.006 -22.442 1.00 82.88 97 LYS A N 1
ATOM 760 C CA . LYS A 1 97 ? 30.214 5.358 -22.187 1.00 82.88 97 LYS A CA 1
ATOM 761 C C . LYS A 1 97 ? 28.687 5.424 -22.277 1.00 82.88 97 LYS A C 1
ATOM 763 O O . LYS A 1 97 ? 28.059 5.952 -21.371 1.00 82.88 97 LYS A O 1
ATOM 768 N N . LEU A 1 98 ? 28.089 4.819 -23.306 1.00 86.19 98 LEU A N 1
ATOM 769 C CA . LEU A 1 98 ? 26.634 4.757 -23.458 1.00 86.19 98 LEU A CA 1
ATOM 770 C C . LEU A 1 98 ? 25.967 4.060 -22.275 1.00 86.19 98 LEU A C 1
ATOM 772 O O . LEU A 1 98 ? 24.949 4.542 -21.790 1.00 86.19 98 LEU A O 1
ATOM 776 N N . ASN A 1 99 ? 26.542 2.962 -21.772 1.00 85.75 99 ASN A N 1
ATOM 777 C CA . ASN A 1 99 ? 25.979 2.277 -20.613 1.00 85.75 99 ASN A CA 1
ATOM 778 C C . ASN A 1 99 ? 26.021 3.150 -19.350 1.00 85.75 99 ASN A C 1
ATOM 780 O O . ASN A 1 99 ? 25.060 3.160 -18.584 1.00 85.75 99 ASN A O 1
ATOM 784 N N . ILE A 1 100 ? 27.117 3.885 -19.140 1.00 80.81 100 ILE A N 1
ATOM 785 C CA . ILE A 1 100 ? 27.263 4.822 -18.018 1.00 80.81 100 ILE A CA 1
ATOM 786 C C . ILE A 1 100 ? 26.254 5.968 -18.149 1.00 80.81 100 ILE A C 1
ATOM 788 O O . ILE A 1 100 ? 25.546 6.271 -17.189 1.00 80.81 100 ILE A O 1
ATOM 792 N N . ASP A 1 101 ? 26.146 6.562 -19.338 1.00 84.38 101 ASP A N 1
ATOM 793 C CA . ASP A 1 101 ? 25.254 7.691 -19.607 1.00 84.38 101 ASP A CA 1
ATOM 794 C C . ASP A 1 101 ? 23.778 7.283 -19.462 1.00 84.38 101 ASP A C 1
ATOM 796 O O . ASP A 1 101 ? 22.987 8.006 -18.857 1.00 84.38 101 ASP A O 1
ATOM 800 N N . ILE A 1 102 ? 23.401 6.097 -19.956 1.00 87.00 102 ILE A N 1
ATOM 801 C CA . ILE A 1 102 ? 22.052 5.534 -19.790 1.00 87.00 102 ILE A CA 1
ATOM 802 C C . ILE A 1 102 ? 21.753 5.280 -18.312 1.00 87.00 102 ILE A C 1
ATOM 804 O O . ILE A 1 102 ? 20.689 5.673 -17.841 1.00 87.00 102 ILE A O 1
ATOM 808 N N . GLN A 1 103 ? 22.685 4.678 -17.565 1.00 81.44 103 GLN A N 1
ATOM 809 C CA . GLN A 1 103 ? 22.500 4.437 -16.131 1.00 81.44 103 GLN A CA 1
ATOM 810 C C . GLN A 1 103 ? 22.358 5.738 -15.333 1.00 81.44 103 GLN A C 1
ATOM 812 O O . GLN A 1 103 ? 21.505 5.829 -14.450 1.00 81.44 103 GLN A O 1
ATOM 817 N N . ALA A 1 104 ? 23.141 6.765 -15.671 1.00 80.69 104 ALA A N 1
ATOM 818 C CA . ALA A 1 104 ? 23.021 8.090 -15.069 1.00 80.69 104 ALA A CA 1
ATOM 819 C C . ALA A 1 104 ? 21.677 8.766 -15.403 1.00 80.69 104 ALA A C 1
ATOM 821 O O . ALA A 1 104 ? 21.163 9.540 -14.596 1.00 80.69 104 ALA A O 1
ATOM 822 N N . ALA A 1 105 ? 21.095 8.451 -16.563 1.00 81.88 105 ALA A N 1
ATOM 823 C CA . ALA A 1 105 ? 19.828 9.000 -17.029 1.00 81.88 105 ALA A CA 1
ATOM 824 C C . ALA A 1 105 ? 18.581 8.309 -16.452 1.00 81.88 105 ALA A C 1
ATOM 826 O O . ALA A 1 105 ? 17.502 8.897 -16.524 1.00 81.88 105 ALA A O 1
ATOM 827 N N . ILE A 1 106 ? 18.696 7.107 -15.866 1.00 81.44 106 ILE A N 1
ATOM 828 C CA . ILE A 1 106 ? 17.548 6.318 -15.366 1.00 81.44 106 ILE A CA 1
ATOM 829 C C . ILE A 1 106 ? 16.583 7.153 -14.512 1.00 81.44 106 ILE A C 1
ATOM 831 O O . ILE A 1 106 ? 15.393 7.148 -14.829 1.00 81.44 106 ILE A O 1
ATOM 835 N N . PRO A 1 107 ? 17.031 7.915 -13.492 1.00 78.62 107 PRO A N 1
ATOM 836 C CA . PRO A 1 107 ? 16.106 8.669 -12.645 1.00 78.62 107 PRO A CA 1
ATOM 837 C C . PRO A 1 107 ? 15.284 9.683 -13.451 1.00 78.62 107 PRO A C 1
ATOM 839 O O . PRO A 1 107 ? 14.080 9.829 -13.251 1.00 78.62 107 PRO A O 1
ATOM 842 N N . THR A 1 108 ? 15.927 10.344 -14.415 1.00 81.19 108 THR A N 1
ATOM 843 C CA . THR A 1 108 ? 15.291 11.326 -15.295 1.00 81.19 108 THR A CA 1
ATOM 844 C C . THR A 1 108 ? 14.334 10.665 -16.284 1.00 81.19 108 THR A C 1
ATOM 846 O O . THR A 1 108 ? 13.228 11.163 -16.466 1.00 81.19 108 THR A O 1
ATOM 849 N N . LEU A 1 109 ? 14.713 9.533 -16.881 1.00 81.50 109 LEU A N 1
ATOM 850 C CA . LEU A 1 109 ? 13.866 8.790 -17.822 1.00 81.50 109 LEU A CA 1
ATOM 851 C C . LEU A 1 109 ? 12.631 8.202 -17.132 1.00 81.50 109 LEU A C 1
ATOM 853 O O . LEU A 1 109 ? 11.530 8.258 -17.677 1.00 81.50 109 LEU A O 1
ATOM 857 N N . GLU A 1 110 ? 12.783 7.695 -15.908 1.00 80.31 110 GLU A N 1
ATOM 858 C CA . GLU A 1 110 ? 11.650 7.245 -15.102 1.00 80.31 110 GLU A CA 1
ATOM 859 C C . GLU A 1 110 ? 10.703 8.398 -14.748 1.00 80.31 110 GLU A C 1
ATOM 861 O O . GLU A 1 110 ? 9.483 8.227 -14.789 1.00 80.31 110 GLU A O 1
ATOM 866 N N . ASP A 1 111 ? 11.238 9.580 -14.429 1.00 75.44 111 ASP A N 1
ATOM 867 C CA . ASP A 1 111 ? 10.439 10.782 -14.180 1.00 75.44 111 ASP A CA 1
ATOM 868 C C . ASP A 1 111 ? 9.734 11.302 -15.439 1.00 75.44 111 ASP A C 1
ATOM 870 O O . ASP A 1 111 ? 8.576 11.725 -15.367 1.00 75.44 111 ASP A O 1
ATOM 874 N N . GLU A 1 112 ? 10.397 11.261 -16.595 1.00 77.81 112 GLU A N 1
ATOM 875 C CA . GLU A 1 112 ? 9.818 11.613 -17.895 1.00 77.81 112 GLU A CA 1
ATOM 876 C C . GLU A 1 112 ? 8.694 10.639 -18.281 1.00 77.81 112 GLU A C 1
ATOM 878 O O . GLU A 1 112 ? 7.610 11.089 -18.655 1.00 77.81 112 GLU A O 1
ATOM 883 N N . GLU A 1 113 ? 8.876 9.326 -18.105 1.00 73.19 113 GLU A N 1
ATOM 884 C CA . GLU A 1 113 ? 7.810 8.334 -18.308 1.00 73.19 113 GLU A CA 1
ATOM 885 C C . GLU A 1 113 ? 6.645 8.515 -17.324 1.00 73.19 113 GLU A C 1
ATOM 887 O O . GLU A 1 113 ? 5.478 8.384 -17.709 1.00 73.19 113 GLU A O 1
ATOM 892 N N . ARG A 1 114 ? 6.933 8.825 -16.049 1.00 73.06 114 ARG A N 1
ATOM 893 C CA . ARG A 1 114 ? 5.902 9.153 -15.049 1.00 73.06 114 ARG A CA 1
ATOM 894 C C . ARG A 1 114 ? 5.073 10.355 -15.510 1.00 73.06 114 ARG A C 1
ATOM 896 O O . ARG A 1 114 ? 3.850 10.307 -15.413 1.00 73.06 114 ARG A O 1
ATOM 903 N N . LYS A 1 115 ? 5.711 11.396 -16.058 1.00 70.38 115 LYS A N 1
ATOM 904 C CA . LYS A 1 115 ? 5.038 12.597 -16.587 1.00 70.38 115 LYS A CA 1
ATOM 905 C C . LYS A 1 115 ? 4.283 12.331 -17.893 1.00 70.38 115 LYS A C 1
ATOM 907 O O . LYS A 1 115 ? 3.135 12.750 -17.995 1.00 70.38 115 LYS A O 1
ATOM 912 N N . LYS A 1 116 ? 4.860 11.596 -18.853 1.00 62.94 116 LYS A N 1
ATOM 913 C CA . LYS A 1 116 ? 4.186 11.212 -20.112 1.00 62.94 116 LYS A CA 1
ATOM 914 C C . LYS A 1 116 ? 2.919 10.400 -19.842 1.00 62.94 116 LYS A C 1
ATOM 916 O O . LYS A 1 116 ? 1.873 10.718 -20.393 1.00 62.94 116 LYS A O 1
ATOM 921 N N . LYS A 1 117 ? 2.963 9.451 -18.898 1.00 50.31 117 LYS A N 1
ATOM 922 C CA . LYS A 1 117 ? 1.784 8.663 -18.501 1.00 50.31 117 LYS A CA 1
ATOM 923 C C . LYS A 1 117 ? 0.702 9.499 -17.802 1.00 50.31 117 LYS A C 1
ATOM 925 O O . LYS A 1 117 ? -0.466 9.146 -17.863 1.00 50.31 117 LYS A O 1
ATOM 930 N N . VAL A 1 118 ? 1.058 10.611 -17.158 1.00 47.09 118 VAL A N 1
ATOM 931 C CA . VAL A 1 118 ? 0.078 11.572 -16.614 1.00 47.09 118 VAL A CA 1
ATOM 932 C C . VAL A 1 118 ? -0.584 12.395 -17.729 1.00 47.09 118 VAL A C 1
ATOM 934 O O . VAL A 1 118 ? -1.742 12.773 -17.588 1.00 47.09 118 VAL A O 1
ATOM 937 N N . ILE A 1 119 ? 0.119 12.637 -18.841 1.00 44.22 119 ILE A N 1
ATOM 938 C CA . ILE A 1 119 ? -0.377 13.420 -19.982 1.00 44.22 119 ILE A CA 1
ATOM 939 C C . ILE A 1 119 ? -1.212 12.548 -20.940 1.00 44.22 119 ILE A C 1
ATOM 941 O O . ILE A 1 119 ? -2.298 12.965 -21.326 1.00 44.22 119 ILE A O 1
ATOM 945 N N . GLU A 1 120 ? -0.797 11.318 -21.264 1.00 39.16 120 GLU A N 1
ATOM 946 C CA . GLU A 1 120 ? -1.582 10.400 -22.121 1.00 39.16 120 GLU A CA 1
ATOM 947 C C . GLU A 1 120 ? -2.885 9.916 -21.468 1.00 39.16 120 GLU A C 1
ATOM 949 O O . GLU A 1 120 ? -3.863 9.634 -22.151 1.00 39.16 120 GLU A O 1
ATOM 954 N N . VAL A 1 121 ? -2.944 9.870 -20.135 1.00 40.94 121 VAL A N 1
ATOM 955 C CA . VAL A 1 121 ? -4.173 9.524 -19.398 1.00 40.94 121 VAL A CA 1
ATOM 956 C C . VAL A 1 121 ? -5.175 10.695 -19.378 1.00 40.94 121 VAL A C 1
ATOM 958 O O . VAL A 1 121 ? -6.309 10.526 -18.939 1.00 40.94 121 VAL A O 1
ATOM 961 N N . SER A 1 122 ? -4.796 11.875 -19.889 1.00 42.03 122 SER A N 1
ATOM 962 C CA . SER A 1 122 ? -5.640 13.076 -19.859 1.00 42.03 122 SER A CA 1
ATOM 963 C C . SER A 1 122 ? -6.601 13.249 -21.042 1.00 42.03 122 SER A C 1
ATOM 965 O O . SER A 1 122 ? -7.446 14.137 -20.954 1.00 42.03 122 SER A O 1
ATOM 967 N N . SER A 1 123 ? -6.537 12.440 -22.114 1.00 38.06 123 SER A N 1
ATOM 968 C CA . SER A 1 123 ? -7.381 12.696 -23.297 1.00 38.06 123 SER A CA 1
ATOM 969 C C . SER A 1 123 ? -8.709 11.935 -23.378 1.00 38.06 123 SER A C 1
ATOM 971 O O . SER A 1 123 ? -9.612 12.496 -23.976 1.00 38.06 123 SER A O 1
ATOM 973 N N . ASP A 1 124 ? -8.910 10.758 -22.760 1.00 35.88 124 ASP A N 1
ATOM 974 C CA . ASP A 1 124 ? -10.191 10.018 -22.934 1.00 35.88 124 ASP A CA 1
ATOM 975 C C . ASP A 1 124 ? -10.734 9.267 -21.701 1.00 35.88 124 ASP A C 1
ATOM 977 O O . ASP A 1 124 ? -11.674 8.478 -21.807 1.00 35.88 124 ASP A O 1
ATOM 981 N N . VAL A 1 125 ? -10.218 9.522 -20.493 1.00 30.16 125 VAL A N 1
ATOM 982 C CA . VAL A 1 125 ? -10.842 9.003 -19.263 1.00 30.16 125 VAL A CA 1
ATOM 983 C C . VAL A 1 125 ? -11.002 10.129 -18.251 1.00 30.16 125 VAL A C 1
ATOM 985 O O . VAL A 1 125 ? -10.047 10.535 -17.591 1.00 30.16 125 VAL A O 1
ATOM 988 N N . ASN A 1 126 ? -12.239 10.606 -18.091 1.00 34.69 126 ASN A N 1
ATOM 989 C CA . ASN A 1 126 ? -12.645 11.431 -16.954 1.00 34.69 126 ASN A CA 1
ATOM 990 C C . ASN A 1 126 ? -12.434 10.639 -15.649 1.00 34.69 126 ASN A C 1
ATOM 992 O O . ASN A 1 126 ? -13.314 9.924 -15.178 1.00 34.69 126 ASN A O 1
ATOM 996 N N . LEU A 1 127 ? -11.246 10.768 -15.054 1.00 34.56 127 LEU A N 1
ATOM 997 C CA . LEU A 1 127 ? -10.857 10.149 -13.777 1.00 34.56 127 LEU A CA 1
ATOM 998 C C . LEU A 1 127 ? -11.453 10.843 -12.540 1.00 34.56 127 LEU A C 1
ATOM 1000 O O . LEU A 1 127 ? -11.159 10.448 -11.413 1.00 34.56 127 LEU A O 1
ATOM 1004 N N . PHE A 1 128 ? -12.317 11.837 -12.743 1.00 36.12 128 PHE A N 1
ATOM 1005 C CA . PHE A 1 128 ? -13.105 12.477 -11.698 1.00 36.12 128 PHE A CA 1
ATOM 1006 C C . PHE A 1 128 ? -14.484 12.848 -12.247 1.00 36.12 128 PHE A C 1
ATOM 1008 O O . PHE A 1 128 ? -14.779 14.018 -12.466 1.00 36.12 128 PHE A O 1
ATOM 1015 N N . GLU A 1 129 ? -15.360 11.862 -12.450 1.00 30.92 129 GLU A N 1
ATOM 1016 C CA . GLU A 1 129 ? -16.775 12.177 -12.264 1.00 30.92 129 GLU A CA 1
ATOM 1017 C C . GLU A 1 129 ? -16.999 12.388 -10.764 1.00 30.92 129 GLU A C 1
ATOM 1019 O O . GLU A 1 129 ? -17.054 11.442 -9.973 1.00 30.92 129 GLU A O 1
ATOM 1024 N N . GLU A 1 130 ? -17.108 13.652 -10.360 1.00 34.12 130 GLU A N 1
ATOM 1025 C CA . GLU A 1 130 ? -17.821 14.004 -9.141 1.00 34.12 130 GLU A CA 1
ATOM 1026 C C . GLU A 1 130 ? -19.278 13.574 -9.320 1.00 34.12 130 GLU A C 1
ATOM 1028 O O . GLU A 1 130 ? -20.100 14.304 -9.871 1.00 34.12 130 GLU A O 1
ATOM 1033 N N . LYS A 1 131 ? -19.619 12.374 -8.848 1.00 33.16 131 LYS A N 1
ATOM 1034 C CA . LYS A 1 131 ? -20.998 12.138 -8.435 1.00 33.16 131 LYS A CA 1
ATOM 1035 C C . LYS A 1 131 ? -21.154 12.719 -7.034 1.00 33.16 131 LYS A C 1
ATOM 1037 O O . LYS A 1 131 ? -20.443 12.269 -6.131 1.00 33.16 131 LYS A O 1
ATOM 1042 N N . PRO A 1 132 ? -22.043 13.705 -6.830 1.00 32.47 132 PRO A N 1
ATOM 1043 C CA . PRO A 1 132 ? -22.356 14.176 -5.493 1.00 32.47 132 PRO A CA 1
ATOM 1044 C C . PRO A 1 132 ? -22.898 12.988 -4.692 1.00 32.47 132 PRO A C 1
ATOM 1046 O O . PRO A 1 132 ? -23.889 12.367 -5.074 1.00 32.47 132 PRO A O 1
ATOM 1049 N N . ILE A 1 133 ? -22.205 12.630 -3.612 1.00 39.94 133 ILE A N 1
ATOM 1050 C CA . ILE A 1 133 ? -22.692 11.641 -2.653 1.00 39.94 133 ILE A CA 1
ATOM 1051 C C . ILE A 1 133 ? -23.667 12.392 -1.747 1.00 39.94 133 ILE A C 1
ATOM 1053 O O . ILE A 1 133 ? -23.274 13.324 -1.046 1.00 39.94 133 ILE A O 1
ATOM 1057 N N . GLU A 1 134 ? -24.948 12.030 -1.795 1.00 37.69 134 GLU A N 1
ATOM 1058 C CA . GLU A 1 134 ? -25.953 12.577 -0.883 1.00 37.69 134 GLU A CA 1
ATOM 1059 C C . GLU A 1 134 ? -25.625 12.163 0.557 1.00 37.69 134 GLU A C 1
ATOM 1061 O O . GLU A 1 134 ? -25.807 11.013 0.958 1.00 37.69 134 GLU A O 1
ATOM 1066 N N . VAL A 1 135 ? -25.136 13.124 1.340 1.00 38.59 135 VAL A N 1
ATOM 1067 C CA . VAL A 1 135 ? -24.782 12.942 2.750 1.00 38.59 135 VAL A CA 1
ATOM 1068 C C . VAL A 1 135 ? -26.054 12.729 3.572 1.00 38.59 135 VAL A C 1
ATOM 1070 O O . VAL A 1 135 ? -26.795 13.674 3.857 1.00 38.59 135 VAL A O 1
ATOM 1073 N N . LYS A 1 136 ? -26.301 11.495 4.017 1.00 38.84 136 LYS A N 1
ATOM 1074 C CA . LYS A 1 136 ? -27.304 11.209 5.052 1.00 38.84 136 LYS A CA 1
ATOM 1075 C C . LYS A 1 136 ? -26.627 11.266 6.419 1.00 38.84 136 LYS A C 1
ATOM 1077 O O . LYS A 1 136 ? -25.781 10.441 6.730 1.00 38.84 136 LYS A O 1
ATOM 1082 N N . LYS A 1 137 ? -26.998 12.243 7.253 1.00 38.47 137 LYS A N 1
ATOM 1083 C CA . LYS A 1 137 ? -26.505 12.345 8.638 1.00 38.47 137 LYS A CA 1
ATOM 1084 C C . LYS A 1 137 ? -27.076 11.200 9.483 1.00 38.47 137 LYS A C 1
ATOM 1086 O O . LYS A 1 137 ? -28.231 11.273 9.904 1.00 38.47 137 LYS A O 1
ATOM 1091 N N . SER A 1 138 ? -26.269 10.179 9.766 1.00 41.75 138 SER A N 1
ATOM 1092 C CA . SER A 1 138 ? -26.585 9.109 10.715 1.00 41.75 138 SER A CA 1
ATOM 1093 C C . SER A 1 138 ? -25.775 9.276 12.017 1.00 41.75 138 SER A C 1
ATOM 1095 O O . SER A 1 138 ? -24.646 9.765 12.032 1.00 41.75 138 SER A O 1
ATOM 1097 N N . LYS A 1 139 ? -26.371 8.909 13.161 1.00 44.94 139 LYS A N 1
ATOM 1098 C CA . LYS A 1 139 ? -25.804 9.083 14.520 1.00 44.94 139 LYS A CA 1
ATOM 1099 C C . LYS A 1 139 ? -24.658 8.104 14.854 1.00 44.94 139 LYS A C 1
ATOM 1101 O O . LYS A 1 139 ? -24.010 8.271 15.896 1.00 44.94 139 LYS A O 1
ATOM 1106 N N . ASP A 1 140 ? -24.432 7.101 14.002 1.00 50.28 140 ASP A N 1
ATOM 1107 C CA . ASP A 1 140 ? -23.444 6.023 14.180 1.00 50.28 140 ASP A CA 1
ATOM 1108 C C . ASP A 1 140 ? -22.185 6.181 13.304 1.00 50.28 140 ASP A C 1
ATOM 1110 O O . ASP A 1 140 ? -21.224 5.426 13.449 1.00 50.28 140 ASP A O 1
ATOM 1114 N N . ASP A 1 141 ? -22.147 7.209 12.454 1.00 60.81 141 ASP A N 1
ATOM 1115 C CA . ASP A 1 141 ? -21.166 7.370 11.368 1.00 60.81 141 ASP A CA 1
ATOM 1116 C C . ASP A 1 141 ? -19.743 7.749 11.803 1.00 60.81 141 ASP A C 1
ATOM 1118 O O . ASP A 1 141 ? -18.837 7.833 10.976 1.00 60.81 141 ASP A O 1
ATOM 1122 N N . PHE A 1 142 ? -19.532 7.970 13.100 1.00 73.25 142 PHE A N 1
ATOM 1123 C CA . PHE A 1 142 ? -18.273 8.469 13.658 1.00 73.25 142 PHE A CA 1
ATOM 1124 C C . PHE A 1 142 ? -17.612 7.505 14.651 1.00 73.25 142 PHE A C 1
ATOM 1126 O O . PHE A 1 142 ? -16.685 7.895 15.362 1.00 73.25 142 PHE A O 1
ATOM 1133 N N . THR A 1 143 ? -18.096 6.263 14.748 1.00 82.38 143 THR A N 1
ATOM 1134 C CA . THR A 1 143 ? -17.470 5.232 15.588 1.00 82.38 143 THR A CA 1
ATOM 1135 C C . THR A 1 143 ? -16.467 4.429 14.766 1.00 82.38 143 THR A C 1
ATOM 1137 O O . THR A 1 143 ? -16.838 3.779 13.792 1.00 82.38 143 THR A O 1
ATOM 1140 N N . ILE A 1 144 ? -15.205 4.442 15.188 1.00 85.75 144 ILE A N 1
ATOM 1141 C CA . ILE A 1 144 ? -14.103 3.714 14.558 1.00 85.75 144 ILE A CA 1
ATOM 1142 C C . ILE A 1 144 ? -13.818 2.459 15.380 1.00 85.75 144 ILE A C 1
ATOM 1144 O O . ILE A 1 144 ? -13.701 2.510 16.608 1.00 85.75 144 ILE A O 1
ATOM 1148 N N . TYR A 1 145 ? -13.735 1.323 14.695 1.00 89.06 145 TYR A N 1
ATOM 1149 C CA . TYR A 1 145 ? -13.517 0.013 15.297 1.00 89.06 145 TYR A CA 1
ATOM 1150 C C . TYR A 1 145 ? -12.043 -0.380 15.229 1.00 89.06 145 TYR A C 1
ATOM 1152 O O . TYR A 1 145 ? -11.315 0.030 14.323 1.00 89.06 145 TYR A O 1
ATOM 1160 N N . ALA A 1 146 ? -11.595 -1.189 16.185 1.00 87.69 146 ALA A N 1
ATOM 1161 C CA . ALA A 1 146 ? -10.223 -1.667 16.210 1.00 87.69 146 ALA A CA 1
ATOM 1162 C C . ALA A 1 146 ? -9.952 -2.615 15.023 1.00 87.69 146 ALA A C 1
ATOM 1164 O O . ALA A 1 146 ? -10.646 -3.631 14.888 1.00 87.69 146 ALA A O 1
ATOM 1165 N N . PRO A 1 147 ? -8.940 -2.340 14.179 1.00 92.06 147 PRO A N 1
ATOM 1166 C CA . PRO A 1 147 ? -8.657 -3.179 13.018 1.00 92.06 147 PRO A CA 1
ATOM 1167 C C . PRO A 1 147 ? -7.963 -4.492 13.393 1.00 92.06 147 PRO A C 1
ATOM 1169 O O . PRO A 1 147 ? -7.991 -5.439 12.616 1.00 92.06 147 PRO A O 1
ATOM 1172 N N . CYS A 1 148 ? -7.332 -4.569 14.562 1.00 91.62 148 CYS A N 1
ATOM 1173 C CA . CYS A 1 148 ? -6.602 -5.739 15.036 1.00 91.62 148 CYS A CA 1
ATOM 1174 C C . CYS A 1 148 ? -6.403 -5.671 16.554 1.00 91.62 148 CYS A C 1
ATOM 1176 O O . CYS A 1 148 ? -6.606 -4.621 17.163 1.00 91.62 148 CYS A O 1
ATOM 1178 N N . ILE A 1 149 ? -5.987 -6.789 17.148 1.00 89.06 149 ILE A N 1
ATOM 1179 C CA . ILE A 1 149 ? -5.532 -6.844 18.544 1.00 89.06 149 ILE A CA 1
ATOM 1180 C C . ILE A 1 149 ? -4.150 -6.198 18.697 1.00 89.06 149 ILE A C 1
ATOM 1182 O O . ILE A 1 149 ? -3.350 -6.217 17.759 1.00 89.06 149 ILE A O 1
ATOM 1186 N N . GLY A 1 150 ? -3.859 -5.668 19.882 1.00 88.56 150 GLY A N 1
ATOM 1187 C CA . GLY A 1 150 ? -2.557 -5.083 20.206 1.00 88.56 150 GLY A CA 1
ATOM 1188 C C . GLY A 1 150 ? -2.641 -3.983 21.257 1.00 88.56 150 GLY A C 1
ATOM 1189 O O . GLY A 1 150 ? -3.677 -3.779 21.891 1.00 88.56 150 GLY A O 1
ATOM 1190 N N . THR A 1 151 ? -1.545 -3.255 21.428 1.00 82.62 151 THR A N 1
ATOM 1191 C CA . THR A 1 151 ? -1.444 -2.153 22.388 1.00 82.62 151 THR A CA 1
ATOM 1192 C C . THR A 1 151 ? -1.485 -0.830 21.649 1.00 82.62 151 THR A C 1
ATOM 1194 O O . THR A 1 151 ? -0.753 -0.614 20.685 1.00 82.62 151 THR A O 1
ATOM 1197 N N . ARG A 1 152 ? -2.344 0.085 22.091 1.00 81.88 152 ARG A N 1
ATOM 1198 C CA . ARG A 1 152 ? -2.400 1.425 21.518 1.00 81.88 152 ARG A CA 1
ATOM 1199 C C . ARG A 1 152 ? -1.089 2.168 21.772 1.00 81.88 152 ARG A C 1
ATOM 1201 O O . ARG A 1 152 ? -0.607 2.229 22.900 1.00 81.88 152 ARG A O 1
ATOM 1208 N N . LYS A 1 153 ? -0.615 2.842 20.731 1.00 79.75 153 LYS A N 1
ATOM 1209 C CA . LYS A 1 153 ? 0.557 3.708 20.728 1.00 79.75 153 LYS A CA 1
ATOM 1210 C C . LYS A 1 153 ? 0.209 5.065 20.120 1.00 79.75 153 LYS A C 1
ATOM 1212 O O . LYS A 1 153 ? -0.631 5.149 19.214 1.00 79.75 153 LYS A O 1
ATOM 1217 N N . SER A 1 154 ? 0.793 6.139 20.650 1.00 77.06 154 SER A N 1
ATOM 1218 C CA . SER A 1 154 ? 0.555 7.474 20.103 1.00 77.06 154 SER A CA 1
ATOM 1219 C C . SER A 1 154 ? 1.255 7.630 18.755 1.00 77.06 154 SER A C 1
ATOM 1221 O O . SER A 1 154 ? 2.274 6.986 18.503 1.00 77.06 154 SER A O 1
ATOM 1223 N N . LEU A 1 155 ? 0.726 8.482 17.872 1.00 74.25 155 LEU A N 1
ATOM 1224 C CA . LEU A 1 155 ? 1.384 8.742 16.584 1.00 74.25 155 LEU A CA 1
ATOM 1225 C C . LEU A 1 155 ? 2.744 9.425 16.774 1.00 74.25 155 LEU A C 1
ATOM 1227 O O . LEU A 1 155 ? 3.633 9.253 15.948 1.00 74.25 155 LEU A O 1
ATOM 1231 N N . GLU A 1 156 ? 2.913 10.171 17.865 1.00 74.25 156 GLU A N 1
ATOM 1232 C CA . GLU A 1 156 ? 4.166 10.817 18.258 1.00 74.25 156 GLU A CA 1
ATOM 1233 C C . GLU A 1 156 ? 5.246 9.808 18.673 1.00 74.25 156 GLU A C 1
ATOM 1235 O O . GLU A 1 156 ? 6.431 10.108 18.556 1.00 74.25 156 GLU A O 1
ATOM 1240 N N . ASP A 1 157 ? 4.849 8.607 19.104 1.00 71.31 157 ASP A N 1
ATOM 1241 C CA . ASP A 1 157 ? 5.771 7.545 19.524 1.00 71.31 157 ASP A CA 1
ATOM 1242 C C . ASP A 1 157 ? 6.237 6.675 18.338 1.00 71.31 157 ASP A C 1
ATOM 1244 O O . ASP A 1 157 ? 7.016 5.726 18.505 1.00 71.31 157 ASP A O 1
ATOM 1248 N N . LEU A 1 158 ? 5.720 6.934 17.133 1.00 72.88 158 LEU A N 1
ATOM 1249 C CA . LEU A 1 158 ? 6.129 6.239 15.918 1.00 72.88 158 LEU A CA 1
ATOM 1250 C C . LEU A 1 158 ? 7.491 6.736 15.430 1.00 72.88 158 LEU A C 1
ATOM 1252 O O . LEU A 1 158 ? 7.847 7.903 15.564 1.00 72.88 158 LEU A O 1
ATOM 1256 N N . SER A 1 159 ? 8.237 5.851 14.770 1.00 69.75 159 SER A N 1
ATOM 1257 C CA . SER A 1 159 ? 9.539 6.196 14.186 1.00 69.75 159 SER A CA 1
ATOM 1258 C C . SER A 1 159 ? 9.451 7.144 12.983 1.00 69.75 159 SER A C 1
ATOM 1260 O O . SER A 1 159 ? 10.470 7.696 12.578 1.00 69.75 159 SER A O 1
ATOM 1262 N N . ASP A 1 160 ? 8.262 7.315 12.396 1.00 72.06 160 ASP A N 1
ATOM 1263 C CA . ASP A 1 160 ? 8.008 8.219 11.273 1.00 72.06 160 ASP A CA 1
ATOM 1264 C C . ASP A 1 160 ? 6.966 9.276 11.663 1.00 72.06 160 ASP A C 1
ATOM 1266 O O . ASP A 1 160 ? 5.764 9.009 11.737 1.00 72.06 160 ASP A O 1
ATOM 1270 N N . SER A 1 161 ? 7.438 10.505 11.875 1.00 72.00 161 SER A N 1
ATOM 1271 C CA . SER A 1 161 ? 6.605 11.657 12.228 1.00 72.00 161 SER A CA 1
ATOM 1272 C C . SER A 1 161 ? 5.712 12.137 11.084 1.00 72.00 161 SER A C 1
ATOM 1274 O O . SER A 1 161 ? 4.867 13.008 11.285 1.00 72.00 161 SER A O 1
ATOM 1276 N N . THR A 1 162 ? 5.850 11.575 9.878 1.00 71.38 162 THR A N 1
ATOM 1277 C CA . THR A 1 162 ? 4.967 11.915 8.766 1.00 71.38 162 THR A CA 1
ATOM 1278 C C . THR A 1 162 ? 3.523 11.634 9.147 1.00 71.38 162 THR A C 1
ATOM 1280 O O . THR A 1 162 ? 2.698 12.504 8.901 1.00 71.38 162 THR A O 1
ATOM 1283 N N . PHE A 1 163 ? 3.219 10.504 9.802 1.00 73.88 163 PHE A N 1
ATOM 1284 C CA . PHE A 1 163 ? 1.847 10.080 10.112 1.00 73.88 163 PHE A CA 1
ATOM 1285 C C . PHE A 1 163 ? 1.068 11.069 10.993 1.00 73.88 163 PHE A C 1
ATOM 1287 O O . PHE A 1 163 ? -0.100 11.336 10.702 1.00 73.88 163 PHE A O 1
ATOM 1294 N N . SER A 1 164 ? 1.706 11.679 11.998 1.00 71.38 164 SER A N 1
ATOM 1295 C CA . SER A 1 164 ? 1.063 12.686 12.863 1.00 71.38 164 SER A CA 1
ATOM 1296 C C . SER A 1 164 ? 0.742 13.989 12.121 1.00 71.38 164 SER A C 1
ATOM 1298 O O . SER A 1 164 ? -0.205 14.698 12.459 1.00 71.38 164 SER A O 1
ATOM 1300 N N . LEU A 1 165 ? 1.467 14.293 11.041 1.00 68.00 165 LEU A N 1
ATOM 1301 C CA . LEU A 1 165 ? 1.178 15.450 10.192 1.00 68.00 165 LEU A CA 1
ATOM 1302 C C . LEU A 1 165 ? -0.033 15.211 9.267 1.00 68.00 165 LEU A C 1
ATOM 1304 O O . LEU A 1 165 ? -0.669 16.170 8.817 1.00 68.00 165 LEU A O 1
ATOM 1308 N N . LEU A 1 166 ? -0.400 13.954 8.990 1.00 68.44 166 LEU A N 1
ATOM 1309 C CA . LEU A 1 166 ? -1.418 13.595 7.985 1.00 68.44 166 LEU A CA 1
ATOM 1310 C C . LEU A 1 166 ? -2.824 13.627 8.515 1.00 68.44 166 LEU A C 1
ATOM 1312 O O . LEU A 1 166 ? -3.703 14.237 7.906 1.00 68.44 166 LEU A O 1
ATOM 1316 N N . GLY A 1 167 ? -3.008 13.037 9.679 1.00 71.69 167 GLY A N 1
ATOM 1317 C CA . GLY A 1 167 ? -4.305 12.797 10.267 1.00 71.69 167 GLY A CA 1
ATOM 1318 C C . GLY A 1 167 ? -4.226 12.853 11.777 1.00 71.69 167 GLY A C 1
ATOM 1319 O O . GLY A 1 167 ? -3.145 12.943 12.352 1.00 71.69 167 GLY A O 1
ATOM 1320 N N . SER A 1 168 ? -5.388 12.818 12.403 1.00 76.06 168 SER A N 1
ATOM 1321 C CA . SER A 1 168 ? -5.507 12.438 13.805 1.00 76.06 168 SER A CA 1
ATOM 1322 C C . SER A 1 168 ? -5.806 10.944 13.862 1.00 76.06 168 SER A C 1
ATOM 1324 O O . SER A 1 168 ? -6.430 10.387 12.959 1.00 76.06 168 SER A O 1
ATOM 1326 N N . GLY A 1 169 ? -5.310 10.256 14.881 1.00 81.88 169 GLY A N 1
ATOM 1327 C CA . GLY A 1 169 ? -5.439 8.809 14.958 1.00 81.88 169 GLY A CA 1
ATOM 1328 C C . GLY A 1 169 ? -4.432 8.203 15.912 1.00 81.88 169 GLY A C 1
ATOM 1329 O O . GLY A 1 169 ? -3.877 8.907 16.754 1.00 81.88 169 GLY A O 1
ATOM 1330 N N . TYR A 1 170 ? -4.207 6.901 15.771 1.00 81.38 170 TYR A N 1
ATOM 1331 C CA . TYR A 1 170 ? -3.359 6.124 16.670 1.00 81.38 170 TYR A CA 1
ATOM 1332 C C . TYR A 1 170 ? -2.683 4.979 15.926 1.00 81.38 170 TYR A C 1
ATOM 1334 O O . TYR A 1 170 ? -3.142 4.540 14.869 1.00 81.38 170 TYR A O 1
ATOM 1342 N N . ALA A 1 171 ? -1.612 4.470 16.519 1.00 86.69 171 ALA A N 1
ATOM 1343 C CA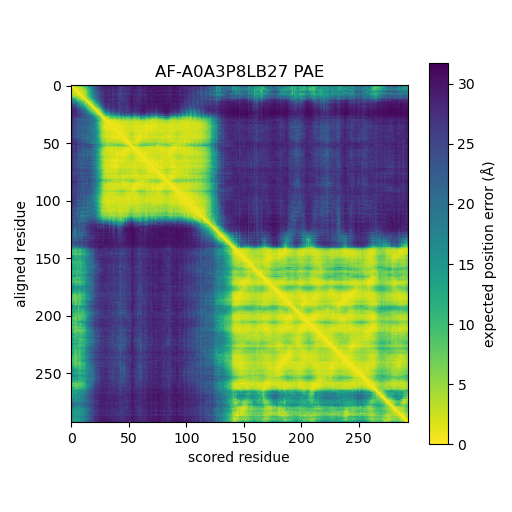 . ALA A 1 171 ? -1.004 3.219 16.116 1.00 86.69 171 ALA A CA 1
ATOM 1344 C C . ALA A 1 171 ? -1.400 2.088 17.067 1.00 86.69 171 ALA A C 1
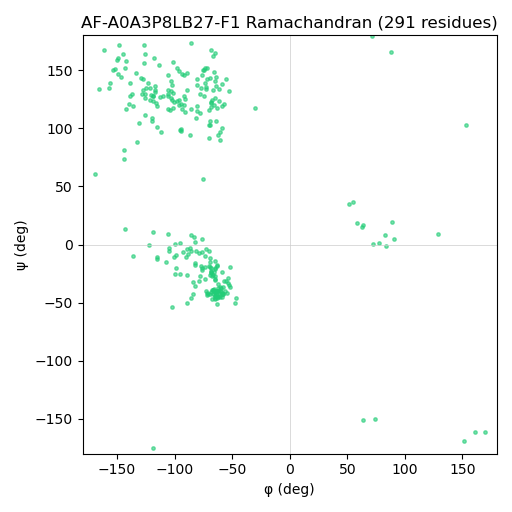ATOM 1346 O O . ALA A 1 171 ? -1.767 2.312 18.223 1.00 86.69 171 ALA A O 1
ATOM 1347 N N . VAL A 1 172 ? -1.317 0.866 16.563 1.00 87.81 172 VAL A N 1
ATOM 1348 C CA . VAL A 1 172 ? -1.493 -0.371 17.311 1.00 87.81 172 VAL A CA 1
ATOM 1349 C C . VAL A 1 172 ? -0.196 -1.155 17.188 1.00 87.81 172 VAL A C 1
ATOM 1351 O O . VAL A 1 172 ? 0.144 -1.656 16.114 1.00 87.81 172 VAL A O 1
ATOM 1354 N N . GLU A 1 173 ? 0.532 -1.230 18.294 1.00 87.94 173 GLU A N 1
ATOM 1355 C CA . GLU A 1 173 ? 1.701 -2.081 18.448 1.00 87.94 173 GLU A CA 1
ATOM 1356 C C . GLU A 1 173 ? 1.245 -3.536 18.594 1.00 87.94 173 GLU A C 1
ATOM 1358 O O . GLU A 1 173 ? 0.373 -3.865 19.406 1.00 87.94 173 GLU A O 1
ATOM 1363 N N . LEU A 1 174 ? 1.818 -4.413 17.776 1.00 88.38 174 LEU A N 1
ATOM 1364 C CA . LEU A 1 174 ? 1.456 -5.827 17.740 1.00 88.38 174 LEU A CA 1
ATOM 1365 C C . LEU A 1 174 ? 2.346 -6.641 18.680 1.00 88.38 174 LEU A C 1
ATOM 1367 O O . LEU A 1 174 ? 3.545 -6.387 18.783 1.00 88.38 174 LEU A O 1
ATOM 1371 N N . ASP A 1 175 ? 1.796 -7.691 19.296 1.00 83.94 175 ASP A N 1
ATOM 1372 C CA . ASP A 1 175 ? 2.604 -8.588 20.126 1.00 83.94 175 ASP A CA 1
ATOM 1373 C C . ASP A 1 175 ? 3.702 -9.270 19.283 1.00 83.94 175 ASP A C 1
ATOM 1375 O O . ASP A 1 175 ? 3.456 -9.976 18.297 1.00 83.94 175 ASP A O 1
ATOM 1379 N N . SER A 1 176 ? 4.947 -9.087 19.723 1.00 79.19 176 SER A N 1
ATOM 1380 C CA . SER A 1 176 ? 6.158 -9.713 19.189 1.00 79.19 176 SER A CA 1
ATOM 1381 C C . SER A 1 176 ? 6.100 -11.246 19.069 1.00 79.19 176 SER A C 1
ATOM 1383 O O . SER A 1 176 ? 6.857 -11.818 18.280 1.00 79.19 176 SER A O 1
ATOM 1385 N N . LYS A 1 177 ? 5.197 -11.930 19.776 1.00 84.81 177 LYS A N 1
ATOM 1386 C CA . LYS A 1 177 ? 4.996 -13.386 19.689 1.00 84.81 177 LYS A CA 1
ATOM 1387 C C . LYS A 1 177 ? 4.113 -13.810 18.513 1.00 84.81 177 LYS A C 1
ATOM 1389 O O . LYS A 1 177 ? 4.154 -14.972 18.107 1.00 84.81 177 LYS A O 1
ATOM 1394 N N . LEU A 1 178 ? 3.339 -12.890 17.932 1.00 85.81 178 LEU A N 1
ATOM 1395 C CA . LEU A 1 178 ? 2.453 -13.197 16.811 1.00 85.81 178 LEU A CA 1
ATOM 1396 C C . LEU A 1 178 ? 3.249 -13.429 15.525 1.00 85.81 178 LEU A C 1
ATOM 1398 O O . LEU A 1 178 ? 4.163 -12.683 15.171 1.00 85.81 178 LEU A O 1
ATOM 1402 N N . ASN A 1 179 ? 2.873 -14.475 14.798 1.00 88.50 179 ASN A N 1
ATOM 1403 C CA . ASN A 1 179 ? 3.501 -14.849 13.529 1.00 88.50 179 ASN A CA 1
ATOM 1404 C C . ASN A 1 179 ? 2.699 -14.391 12.312 1.00 88.50 179 ASN A C 1
ATOM 1406 O O . ASN A 1 179 ? 3.253 -14.214 11.232 1.00 88.50 179 ASN A O 1
ATOM 1410 N N . LYS A 1 180 ? 1.395 -14.219 12.495 1.00 90.88 180 LYS A N 1
ATOM 1411 C CA . LYS A 1 180 ? 0.429 -13.852 11.471 1.00 90.88 180 LYS A CA 1
ATOM 1412 C C . LYS A 1 180 ? -0.668 -13.039 12.145 1.00 90.88 180 LYS A C 1
ATOM 1414 O O . LYS A 1 180 ? -0.969 -13.297 13.311 1.00 90.88 180 LYS A O 1
ATOM 1419 N N . ILE A 1 181 ? -1.240 -12.078 11.434 1.00 93.50 181 ILE A N 1
ATOM 1420 C CA . ILE A 1 181 ? -2.364 -11.287 11.933 1.00 93.50 181 ILE A CA 1
ATOM 1421 C C . ILE A 1 181 ? -3.347 -10.976 10.810 1.00 93.50 181 ILE A C 1
ATOM 1423 O O . ILE A 1 181 ? -2.979 -10.897 9.638 1.00 93.50 181 ILE A O 1
ATOM 1427 N N . GLU A 1 182 ? -4.605 -10.812 11.186 1.00 94.00 182 GLU A N 1
ATOM 1428 C CA . GLU A 1 182 ? -5.680 -10.362 10.315 1.00 94.00 182 GLU A CA 1
ATOM 1429 C C . GLU A 1 182 ? -6.023 -8.916 10.655 1.00 94.00 182 GLU A C 1
ATOM 1431 O O . GLU A 1 182 ? -6.164 -8.557 11.826 1.00 94.00 182 GLU A O 1
ATOM 1436 N N . ILE A 1 183 ? -6.133 -8.093 9.618 1.00 94.12 183 ILE A N 1
ATOM 1437 C CA . ILE A 1 183 ? -6.455 -6.674 9.710 1.00 94.12 183 ILE A CA 1
ATOM 1438 C C . ILE A 1 183 ? -7.858 -6.477 9.159 1.00 94.12 183 ILE A C 1
ATOM 1440 O O . ILE A 1 183 ? -8.159 -6.900 8.042 1.00 94.12 183 ILE A O 1
ATOM 1444 N N . TYR A 1 184 ? -8.706 -5.825 9.939 1.00 94.06 184 TYR A N 1
ATOM 1445 C CA . TYR A 1 184 ? -10.125 -5.652 9.671 1.00 94.06 184 TYR A CA 1
ATOM 1446 C C . TYR A 1 184 ? -10.485 -4.193 9.395 1.00 94.06 184 TYR A C 1
ATOM 1448 O O . TYR A 1 184 ? -9.812 -3.269 9.851 1.00 94.06 184 TYR A O 1
ATOM 1456 N N . ALA A 1 185 ? -11.565 -3.986 8.645 1.00 93.31 185 ALA A N 1
ATOM 1457 C CA . ALA A 1 185 ? -12.058 -2.669 8.286 1.00 93.31 185 ALA A CA 1
ATOM 1458 C C . ALA A 1 185 ? -12.597 -1.943 9.531 1.00 93.31 185 ALA A C 1
ATOM 1460 O O . ALA A 1 185 ? -13.510 -2.453 10.186 1.00 93.31 185 ALA A O 1
ATOM 1461 N N . PRO A 1 186 ? -12.071 -0.756 9.873 1.00 91.88 186 PRO A N 1
ATOM 1462 C CA . PRO A 1 186 ? -12.495 -0.023 11.061 1.00 91.88 186 PRO A CA 1
ATOM 1463 C C . PRO A 1 186 ? -13.841 0.695 10.884 1.00 91.88 186 PRO A C 1
ATOM 1465 O O . PRO A 1 186 ? -14.464 1.066 11.875 1.00 91.88 186 PRO A O 1
ATOM 1468 N N . ILE A 1 187 ? -14.284 0.899 9.640 1.00 92.25 187 ILE A N 1
ATOM 1469 C CA . ILE A 1 187 ? -15.562 1.518 9.268 1.00 92.25 187 ILE A CA 1
ATOM 1470 C C . ILE A 1 187 ? -16.141 0.810 8.036 1.00 92.25 187 ILE A C 1
ATOM 1472 O O . ILE A 1 187 ? -15.395 0.201 7.268 1.00 92.25 187 ILE A O 1
ATOM 1476 N N . SER A 1 188 ? -17.457 0.910 7.837 1.00 91.62 188 SER A N 1
ATOM 1477 C CA . SER A 1 188 ? -18.091 0.538 6.566 1.00 91.62 188 SER A CA 1
ATOM 1478 C C . SER A 1 188 ? -17.926 1.670 5.554 1.00 91.62 188 SER A C 1
ATOM 1480 O O . SER A 1 188 ? -18.037 2.838 5.922 1.00 91.62 188 SER A O 1
ATOM 1482 N N . GLY A 1 189 ? -17.706 1.349 4.283 1.00 90.00 18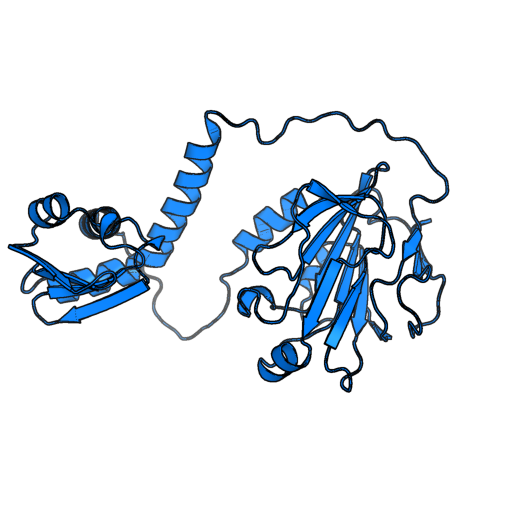9 GLY A N 1
ATOM 1483 C CA . GLY A 1 189 ? -17.569 2.353 3.235 1.00 90.00 189 GLY A CA 1
ATOM 1484 C C . GLY A 1 189 ? -17.076 1.780 1.915 1.00 90.00 189 GLY A C 1
ATOM 1485 O O . GLY A 1 189 ? -17.138 0.578 1.668 1.00 90.00 189 GLY A O 1
ATOM 1486 N N . THR A 1 190 ? -16.572 2.658 1.058 1.00 84.00 190 THR A N 1
ATOM 1487 C CA . THR A 1 190 ? -15.943 2.288 -0.212 1.00 84.00 190 THR A CA 1
ATOM 1488 C C . THR A 1 190 ? -14.431 2.382 -0.071 1.00 84.00 190 THR A C 1
ATOM 1490 O O . THR A 1 190 ? -13.913 3.391 0.417 1.00 84.00 190 THR A O 1
ATOM 1493 N N . LEU A 1 191 ? -13.717 1.350 -0.521 1.00 84.69 191 LEU A N 1
ATOM 1494 C CA . LEU A 1 191 ? -12.269 1.385 -0.669 1.00 84.69 191 LEU A CA 1
ATOM 1495 C C . LEU A 1 191 ? -11.907 2.315 -1.817 1.00 84.69 191 LEU A C 1
ATOM 1497 O O . LEU A 1 191 ? -11.796 1.906 -2.968 1.00 84.69 191 LEU A O 1
ATOM 1501 N N . ILE A 1 192 ? -11.671 3.582 -1.513 1.00 77.88 192 ILE A N 1
ATOM 1502 C CA . ILE A 1 192 ? -11.219 4.541 -2.523 1.00 77.88 192 ILE A CA 1
ATOM 1503 C C . ILE A 1 192 ? -9.787 4.250 -2.983 1.00 77.88 192 ILE A C 1
ATOM 1505 O O . ILE A 1 192 ? -9.323 4.845 -3.955 1.00 77.88 192 ILE A O 1
ATOM 1509 N N . MET A 1 193 ? -9.072 3.367 -2.272 1.00 68.19 193 MET A N 1
ATOM 1510 C CA . MET A 1 193 ? -7.646 3.175 -2.468 1.00 68.19 193 MET A CA 1
ATOM 1511 C C . MET A 1 193 ? -7.100 1.900 -1.817 1.00 68.19 193 MET A C 1
ATOM 1513 O O . MET A 1 193 ? -7.312 1.645 -0.631 1.00 68.19 193 MET A O 1
ATOM 1517 N N . THR A 1 194 ? -6.292 1.172 -2.586 1.00 70.44 194 THR A N 1
ATOM 1518 C CA . THR A 1 194 ? -5.475 0.038 -2.136 1.00 70.44 194 THR A CA 1
ATOM 1519 C C . THR A 1 194 ? -4.102 0.130 -2.804 1.00 70.44 194 THR A C 1
ATOM 1521 O O . THR A 1 194 ? -4.034 0.242 -4.030 1.00 70.44 194 THR A O 1
ATOM 1524 N N . TYR A 1 195 ? -3.000 0.080 -2.050 1.00 63.56 195 TYR A N 1
ATOM 1525 C CA . TYR A 1 195 ? -1.665 0.068 -2.672 1.00 63.56 195 TYR A CA 1
ATOM 1526 C C . TYR A 1 195 ? -1.425 -1.219 -3.482 1.00 63.56 195 TYR A C 1
ATOM 1528 O O . TYR A 1 195 ? -1.851 -2.287 -3.038 1.00 63.56 195 TYR A O 1
ATOM 1536 N N . PRO A 1 196 ? -0.643 -1.183 -4.584 1.00 65.88 196 PRO A N 1
ATOM 1537 C CA . PRO A 1 196 ? -0.222 -2.399 -5.294 1.00 65.88 196 PRO A CA 1
ATOM 1538 C C . PRO A 1 196 ? 0.494 -3.406 -4.385 1.00 65.88 196 PRO A C 1
ATOM 1540 O O . PRO A 1 196 ? 0.369 -4.614 -4.551 1.00 65.88 196 PRO A O 1
ATOM 1543 N N . THR A 1 197 ? 1.208 -2.896 -3.380 1.00 72.50 197 THR A N 1
ATOM 1544 C CA . THR A 1 197 ? 1.906 -3.674 -2.352 1.00 72.50 197 THR A CA 1
ATOM 1545 C C . THR A 1 197 ? 1.015 -4.052 -1.160 1.00 72.50 197 THR A C 1
ATOM 1547 O O . THR A 1 197 ? 1.525 -4.567 -0.174 1.00 72.50 197 THR A O 1
ATOM 1550 N N . LYS A 1 198 ? -0.306 -3.814 -1.231 1.00 80.56 198 LYS A N 1
ATOM 1551 C CA . LYS A 1 198 ? -1.340 -4.364 -0.328 1.00 80.56 198 LYS A CA 1
ATOM 1552 C C . LYS A 1 198 ? -1.190 -4.043 1.172 1.00 80.56 198 LYS A C 1
ATOM 1554 O O . LYS A 1 198 ? -1.804 -4.697 2.012 1.00 80.56 198 LYS A O 1
ATOM 1559 N N . HIS A 1 199 ? -0.406 -3.027 1.520 1.00 78.75 199 HIS A N 1
ATOM 1560 C CA . HIS A 1 199 ? -0.100 -2.662 2.909 1.00 78.75 199 HIS A CA 1
ATOM 1561 C C . HIS A 1 199 ? -0.953 -1.506 3.451 1.00 78.75 199 HIS A C 1
ATOM 1563 O O . HIS A 1 199 ? -0.896 -1.229 4.644 1.00 78.75 199 HIS A O 1
ATOM 1569 N N . ALA A 1 200 ? -1.737 -0.821 2.611 1.00 85.00 200 ALA A N 1
ATOM 1570 C CA . ALA A 1 200 ? -2.568 0.298 3.046 1.00 85.00 200 ALA A CA 1
ATOM 1571 C C . ALA A 1 200 ? -3.892 0.408 2.276 1.00 85.00 200 ALA A C 1
ATOM 1573 O O . ALA A 1 200 ? -3.949 0.140 1.070 1.00 85.00 200 ALA A O 1
ATOM 1574 N N . TYR A 1 201 ? -4.931 0.818 3.010 1.00 87.88 201 TYR A N 1
ATOM 1575 C CA . TYR A 1 201 ? -6.340 0.811 2.620 1.00 87.88 201 TYR A CA 1
ATOM 1576 C C . TYR A 1 201 ? -6.993 2.135 3.031 1.00 87.88 201 TYR A C 1
ATOM 1578 O O . TYR A 1 201 ? -7.023 2.464 4.216 1.00 87.88 201 TYR A O 1
ATOM 1586 N N . GLY A 1 202 ? -7.502 2.896 2.062 1.00 87.56 202 GLY A N 1
ATOM 1587 C CA . GLY A 1 202 ? -8.297 4.100 2.321 1.00 87.56 202 GLY A CA 1
ATOM 1588 C C . GLY A 1 202 ? -9.779 3.808 2.157 1.00 87.56 202 GLY A C 1
ATOM 1589 O O . GLY A 1 202 ? -10.191 3.375 1.081 1.00 87.56 202 GLY A O 1
ATOM 1590 N N . ILE A 1 203 ? -10.564 4.056 3.201 1.00 88.38 203 ILE A N 1
ATOM 1591 C CA . ILE A 1 203 ? -12.006 3.811 3.238 1.00 88.38 203 ILE A CA 1
ATOM 1592 C C . ILE A 1 203 ? -12.722 5.146 3.421 1.00 88.38 203 ILE A C 1
ATOM 1594 O O . ILE A 1 203 ? -12.350 5.932 4.292 1.00 88.38 203 ILE A O 1
ATOM 1598 N N . VAL A 1 204 ? -13.758 5.380 2.617 1.00 86.06 204 VAL A N 1
ATOM 1599 C CA . VAL A 1 204 ? -14.654 6.535 2.763 1.00 86.06 204 VAL A CA 1
ATOM 1600 C C . VAL A 1 204 ? -16.075 6.043 2.961 1.00 86.06 204 VAL A C 1
ATOM 1602 O O . VAL A 1 204 ? -16.571 5.256 2.151 1.00 86.06 204 VAL A O 1
ATOM 1605 N N . ASN A 1 205 ? -16.720 6.472 4.045 1.00 84.88 205 ASN A N 1
ATOM 1606 C CA . ASN A 1 205 ? -18.125 6.151 4.294 1.00 84.88 205 ASN A CA 1
ATOM 1607 C C . ASN A 1 205 ? -19.072 7.151 3.607 1.00 84.88 205 ASN A C 1
ATOM 1609 O O . ASN A 1 205 ? -18.650 8.162 3.049 1.00 84.88 205 ASN A O 1
ATOM 1613 N N . GLU A 1 206 ? -20.373 6.869 3.653 1.00 79.94 206 GLU A N 1
ATOM 1614 C CA . GLU A 1 206 ? -21.416 7.710 3.037 1.00 79.94 206 GLU A CA 1
ATOM 1615 C C . GLU A 1 206 ? -21.502 9.118 3.653 1.00 79.94 206 GLU A C 1
ATOM 1617 O O . GLU A 1 206 ? -22.032 10.046 3.046 1.00 79.94 206 GLU A O 1
ATOM 1622 N N . SER A 1 207 ? -20.938 9.291 4.845 1.00 74.19 207 SER A N 1
ATOM 1623 C CA . SER A 1 207 ? -20.902 10.540 5.608 1.00 74.19 207 SER A CA 1
ATOM 1624 C C . SER A 1 207 ? -19.684 11.403 5.277 1.00 74.19 207 SER A C 1
ATOM 1626 O O . SER A 1 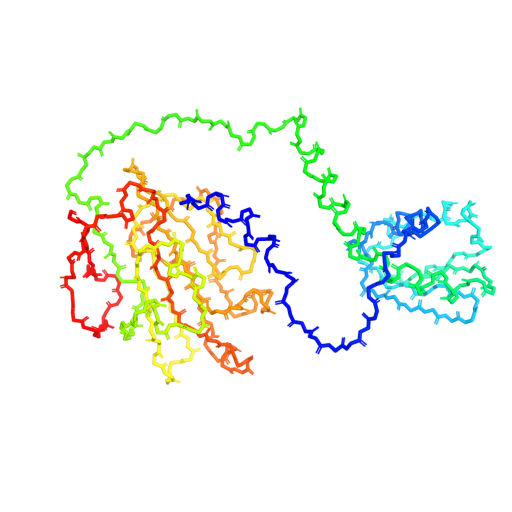207 ? -19.554 12.497 5.822 1.00 74.19 207 SER A O 1
ATOM 1628 N N . GLY A 1 208 ? -18.782 10.914 4.419 1.00 75.94 208 GLY A N 1
ATOM 1629 C CA . GLY A 1 208 ? -17.550 11.600 4.031 1.00 75.94 208 GLY A CA 1
ATOM 1630 C C . GLY A 1 208 ? -16.380 11.435 5.008 1.00 75.94 208 GLY A C 1
ATOM 1631 O O . GLY A 1 208 ? -15.354 12.085 4.823 1.00 75.94 208 GLY A O 1
ATOM 1632 N N . LEU A 1 209 ? -16.495 10.575 6.027 1.00 82.12 209 LEU A N 1
ATOM 1633 C CA . LEU A 1 209 ? -15.381 10.237 6.918 1.00 82.12 209 LEU A CA 1
ATOM 1634 C C . LEU A 1 209 ? -14.331 9.442 6.136 1.00 82.12 209 LEU A C 1
ATOM 1636 O O . LEU A 1 209 ? -14.629 8.367 5.607 1.00 82.12 209 LEU A O 1
ATOM 1640 N N . GLU A 1 210 ? -13.103 9.956 6.100 1.00 84.81 210 GLU A N 1
ATOM 1641 C CA . GLU A 1 210 ? -11.968 9.304 5.449 1.00 84.81 210 GLU A CA 1
ATOM 1642 C C . GLU A 1 210 ? -11.074 8.627 6.494 1.00 84.81 210 GLU A C 1
ATOM 1644 O O . GLU A 1 210 ? -10.473 9.300 7.336 1.00 84.81 210 GLU A O 1
ATOM 1649 N N . VAL A 1 211 ? -10.946 7.299 6.416 1.00 88.00 211 VAL A N 1
ATOM 1650 C CA . VAL A 1 211 ? -10.062 6.515 7.289 1.00 88.00 211 VAL A CA 1
ATOM 1651 C C . VAL A 1 211 ? -8.999 5.797 6.469 1.00 88.00 211 VAL A C 1
ATOM 1653 O O . VAL A 1 211 ? -9.300 5.055 5.535 1.00 88.00 211 VAL A O 1
ATOM 1656 N N . LEU A 1 212 ? -7.741 5.980 6.860 1.00 88.94 212 LEU A N 1
ATOM 1657 C CA . LEU A 1 212 ? -6.591 5.251 6.345 1.00 88.94 212 LEU A CA 1
ATOM 1658 C C . LEU A 1 212 ? -6.163 4.182 7.345 1.00 88.94 212 LEU A C 1
ATOM 1660 O O . LEU A 1 212 ? -5.828 4.496 8.485 1.00 88.94 212 LEU A O 1
ATOM 1664 N N . VAL A 1 213 ? -6.104 2.938 6.883 1.00 90.94 213 VAL A N 1
ATOM 1665 C CA . VAL A 1 213 ? -5.441 1.833 7.578 1.00 90.94 213 VAL A CA 1
ATOM 1666 C C . VAL A 1 213 ? -4.116 1.576 6.876 1.00 90.94 213 VAL A C 1
ATOM 1668 O O . VAL A 1 213 ? -4.107 1.201 5.705 1.00 90.94 213 VAL A O 1
ATOM 1671 N N . HIS A 1 214 ? -3.000 1.779 7.569 1.00 89.88 214 HIS A N 1
ATOM 1672 C CA . HIS A 1 214 ? -1.653 1.558 7.050 1.00 89.88 214 HIS A CA 1
ATOM 1673 C C . HIS A 1 214 ? -0.925 0.528 7.913 1.00 89.88 214 HIS A C 1
ATOM 1675 O O . HIS A 1 214 ? -0.892 0.648 9.132 1.00 89.88 214 HIS A O 1
ATOM 1681 N N . ILE A 1 215 ? -0.346 -0.498 7.296 1.00 89.56 215 ILE A N 1
ATOM 1682 C CA . ILE A 1 215 ? 0.284 -1.614 8.003 1.00 89.56 215 ILE A CA 1
ATOM 1683 C C . ILE A 1 215 ? 1.801 -1.473 7.911 1.00 89.56 215 ILE A C 1
ATOM 1685 O O . ILE A 1 215 ? 2.383 -1.568 6.826 1.00 89.56 215 ILE A O 1
ATOM 168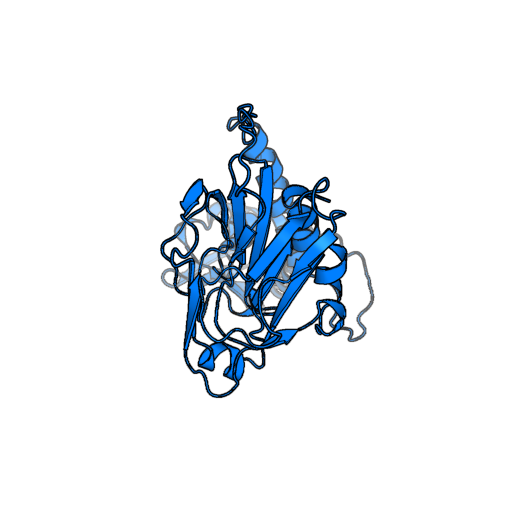9 N N . GLY A 1 216 ? 2.429 -1.291 9.067 1.00 85.56 216 GLY A N 1
ATOM 1690 C CA . GLY A 1 216 ? 3.860 -1.099 9.236 1.00 85.56 216 GLY A CA 1
ATOM 1691 C C . GLY A 1 216 ? 4.365 0.258 8.755 1.00 85.56 216 GLY A C 1
ATOM 1692 O O . GLY A 1 216 ? 3.611 1.082 8.248 1.00 85.56 216 GLY A O 1
ATOM 1693 N N . ILE A 1 217 ? 5.667 0.484 8.898 1.00 80.00 217 ILE A N 1
ATOM 1694 C CA . ILE A 1 217 ? 6.374 1.666 8.377 1.00 80.00 217 ILE A CA 1
ATOM 1695 C C . ILE A 1 217 ? 7.392 1.157 7.359 1.00 80.00 217 ILE A C 1
ATOM 1697 O O . ILE A 1 217 ? 8.040 0.152 7.616 1.00 80.00 217 ILE A O 1
ATOM 1701 N N . ASP A 1 218 ? 7.530 1.804 6.198 1.00 77.81 218 ASP A N 1
ATOM 1702 C CA . ASP A 1 218 ? 8.402 1.356 5.093 1.00 77.81 218 ASP A CA 1
ATOM 1703 C C . ASP A 1 218 ? 8.043 -0.002 4.445 1.00 77.81 218 ASP A C 1
ATOM 1705 O O . ASP A 1 218 ? 8.824 -0.557 3.665 1.00 77.81 218 ASP A O 1
ATOM 1709 N N . THR A 1 219 ? 6.846 -0.540 4.683 1.00 76.44 219 THR A N 1
ATOM 1710 C CA . THR A 1 219 ? 6.395 -1.835 4.129 1.00 76.44 219 THR A CA 1
ATOM 1711 C C . THR A 1 219 ? 6.262 -1.848 2.606 1.00 76.44 219 THR A C 1
ATOM 1713 O O . THR A 1 219 ? 6.281 -2.917 1.995 1.00 76.44 219 THR A O 1
ATOM 1716 N N . VAL A 1 220 ? 6.261 -0.679 1.958 1.00 74.94 220 VAL A N 1
ATOM 1717 C CA . VAL A 1 220 ? 6.417 -0.554 0.501 1.00 74.94 220 VAL A CA 1
ATOM 1718 C C . VAL A 1 220 ? 7.673 -1.269 -0.021 1.00 74.94 220 VAL A C 1
ATOM 1720 O O . VAL A 1 220 ? 7.622 -1.870 -1.093 1.00 74.94 220 VAL A O 1
ATOM 1723 N N . LYS A 1 221 ? 8.764 -1.305 0.765 1.00 71.25 221 LYS A N 1
ATOM 1724 C CA . LYS A 1 221 ? 10.036 -1.968 0.414 1.00 71.25 221 LYS A CA 1
ATOM 1725 C C . LYS A 1 221 ? 9.895 -3.484 0.243 1.00 71.25 221 LYS A C 1
ATOM 1727 O O . LYS A 1 221 ? 10.751 -4.112 -0.372 1.00 71.25 221 LYS A O 1
ATOM 1732 N N . LEU A 1 222 ? 8.821 -4.072 0.772 1.00 69.12 222 LEU A N 1
ATOM 1733 C CA . LEU A 1 222 ? 8.545 -5.503 0.667 1.00 69.12 222 LEU A CA 1
ATOM 1734 C C . LEU A 1 222 ? 7.898 -5.894 -0.664 1.00 69.12 222 LEU A C 1
ATOM 1736 O O . LEU A 1 222 ? 7.710 -7.082 -0.904 1.00 69.12 222 LEU A O 1
ATOM 1740 N N . ASN A 1 223 ? 7.544 -4.937 -1.532 1.00 72.50 223 ASN A N 1
ATOM 1741 C CA . ASN A 1 223 ? 6.926 -5.209 -2.835 1.00 72.50 223 ASN A CA 1
ATOM 1742 C C . ASN A 1 223 ? 5.696 -6.141 -2.748 1.00 72.50 223 ASN A C 1
ATOM 1744 O O . ASN A 1 223 ? 5.454 -6.962 -3.627 1.00 72.50 223 ASN A O 1
ATOM 1748 N N . GLY A 1 224 ? 4.921 -6.027 -1.662 1.00 72.81 224 GLY A N 1
ATOM 1749 C CA . GLY A 1 224 ? 3.738 -6.856 -1.401 1.00 72.81 224 GLY A CA 1
ATOM 1750 C C . GLY A 1 224 ? 4.017 -8.215 -0.755 1.00 72.81 224 GLY A C 1
ATOM 1751 O O . GLY A 1 224 ? 3.076 -8.940 -0.435 1.00 72.81 224 GLY A O 1
ATOM 1752 N N . LEU A 1 225 ? 5.280 -8.572 -0.504 1.00 72.94 225 LEU A N 1
ATOM 1753 C CA . LEU A 1 225 ? 5.620 -9.796 0.216 1.00 72.94 225 LEU A CA 1
ATOM 1754 C C . LEU A 1 225 ? 5.119 -9.733 1.662 1.00 72.94 225 LEU A C 1
ATOM 1756 O O . LEU A 1 2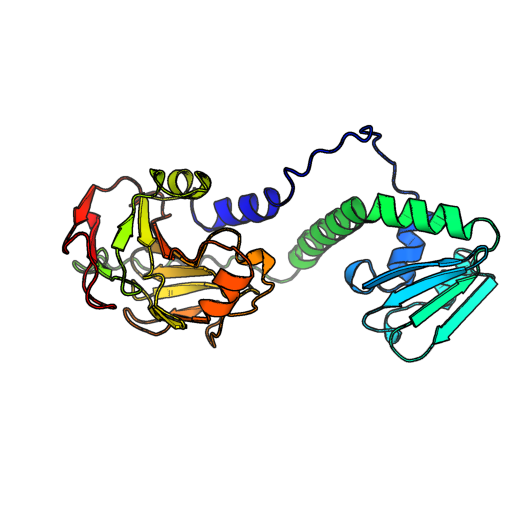25 ? 5.450 -8.819 2.412 1.00 72.94 225 LEU A O 1
ATOM 1760 N N . GLY A 1 226 ? 4.356 -10.753 2.055 1.00 78.25 226 GLY A N 1
ATOM 1761 C CA . GLY A 1 226 ? 3.788 -10.863 3.400 1.00 78.25 226 GLY A CA 1
ATOM 1762 C C . GLY A 1 226 ? 2.404 -10.239 3.558 1.00 78.25 226 GLY A C 1
ATOM 1763 O O . GLY A 1 226 ? 1.890 -10.264 4.669 1.00 78.25 226 GLY A O 1
ATOM 1764 N N . PHE A 1 227 ? 1.794 -9.745 2.475 1.00 85.06 227 PHE A N 1
ATOM 1765 C CA . PHE A 1 227 ? 0.433 -9.207 2.474 1.00 85.06 227 PHE A CA 1
ATOM 1766 C C . PHE A 1 227 ? -0.476 -10.003 1.537 1.00 85.06 227 PHE A C 1
ATOM 1768 O O . PHE A 1 227 ? -0.233 -10.102 0.333 1.00 85.06 227 PHE A O 1
ATOM 1775 N N . GLU A 1 228 ? -1.569 -10.524 2.083 1.00 83.88 228 GLU A N 1
ATOM 1776 C CA . GLU A 1 228 ? -2.602 -11.244 1.344 1.00 83.88 228 GLU A CA 1
ATOM 1777 C C . GLU A 1 228 ? -3.921 -10.467 1.431 1.00 83.88 228 GLU A C 1
ATOM 1779 O O . GLU A 1 228 ? -4.427 -10.194 2.515 1.00 83.88 228 GLU A O 1
ATOM 1784 N N . THR A 1 229 ? -4.476 -10.090 0.278 1.00 84.38 229 THR A N 1
ATOM 1785 C CA . THR A 1 229 ? -5.825 -9.521 0.154 1.00 84.38 229 THR A CA 1
ATOM 1786 C C . THR A 1 229 ? -6.383 -9.797 -1.237 1.00 84.38 229 THR A C 1
ATOM 1788 O O . THR A 1 229 ? -5.619 -9.871 -2.214 1.00 84.38 229 THR A O 1
ATOM 1791 N N . ASN A 1 230 ? -7.709 -9.913 -1.301 1.00 80.06 230 ASN A N 1
ATOM 1792 C CA . ASN A 1 230 ? -8.495 -10.017 -2.529 1.00 80.06 230 ASN A CA 1
ATOM 1793 C C . ASN A 1 230 ? -9.229 -8.713 -2.871 1.00 80.06 230 ASN A C 1
ATOM 1795 O O . ASN A 1 230 ? -9.842 -8.636 -3.934 1.00 80.06 230 ASN A O 1
ATOM 1799 N N . LEU A 1 231 ? -9.163 -7.714 -1.988 1.00 81.44 231 LEU A N 1
ATOM 1800 C CA . LEU A 1 231 ? -9.852 -6.444 -2.167 1.00 81.44 231 LEU A CA 1
ATOM 1801 C C . LEU A 1 231 ? -9.133 -5.571 -3.189 1.00 81.44 231 LEU A C 1
ATOM 1803 O O . LEU A 1 231 ? -7.901 -5.569 -3.295 1.00 81.44 231 LEU A O 1
ATOM 1807 N N . LYS A 1 232 ? -9.931 -4.815 -3.930 1.00 80.31 232 LYS A N 1
ATOM 1808 C CA . LYS A 1 232 ? -9.498 -3.883 -4.961 1.00 80.31 232 LYS A CA 1
ATOM 1809 C C . LYS A 1 232 ? -10.085 -2.507 -4.687 1.00 80.31 232 LYS A C 1
ATOM 1811 O O . LYS A 1 232 ? -11.020 -2.325 -3.910 1.00 80.31 232 LYS A O 1
ATOM 1816 N N . GLN A 1 233 ? -9.512 -1.515 -5.351 1.00 78.12 233 GLN A N 1
ATOM 1817 C CA . GLN A 1 233 ? -10.090 -0.183 -5.380 1.00 78.12 233 GLN A CA 1
ATOM 1818 C C . GLN A 1 233 ? -11.540 -0.234 -5.892 1.00 78.12 233 GLN A C 1
ATOM 1820 O O . GLN A 1 233 ? -11.850 -0.971 -6.826 1.00 78.12 233 GLN A O 1
ATOM 1825 N N . ASN A 1 234 ? -12.385 0.605 -5.297 1.00 82.12 234 ASN A N 1
ATOM 1826 C CA . ASN A 1 234 ? -13.831 0.729 -5.474 1.00 82.12 234 ASN A CA 1
ATOM 1827 C C . ASN A 1 234 ? -14.678 -0.404 -4.877 1.00 82.12 234 ASN A C 1
ATOM 1829 O O . ASN A 1 234 ? -15.905 -0.324 -4.945 1.00 82.12 234 ASN A O 1
ATOM 1833 N N . ASP A 1 235 ? -14.072 -1.411 -4.242 1.00 82.81 235 ASP A N 1
ATOM 1834 C CA . ASP A 1 235 ? -14.839 -2.411 -3.500 1.00 82.81 235 ASP A CA 1
ATOM 1835 C C . ASP A 1 235 ? -15.550 -1.763 -2.304 1.00 82.81 235 ASP A C 1
ATOM 1837 O O . ASP A 1 235 ? -14.996 -0.910 -1.602 1.00 82.81 235 ASP A O 1
ATOM 1841 N N . LYS A 1 236 ? -16.785 -2.194 -2.039 1.00 89.44 236 LYS A N 1
ATOM 1842 C CA . LYS A 1 236 ? -17.474 -1.868 -0.788 1.00 89.44 236 LYS A CA 1
ATOM 1843 C C . LYS A 1 236 ? -16.988 -2.799 0.315 1.00 89.44 236 LYS A C 1
ATOM 1845 O O . LYS A 1 236 ? -16.846 -4.002 0.098 1.00 89.44 236 LYS A O 1
ATOM 1850 N N . VAL A 1 237 ? -16.758 -2.235 1.493 1.00 91.19 237 VAL A N 1
ATOM 1851 C CA . VAL A 1 237 ? -16.361 -2.974 2.689 1.00 91.19 237 VAL A CA 1
ATOM 1852 C C . VAL A 1 237 ? -17.282 -2.645 3.851 1.00 91.19 237 VAL A C 1
ATOM 1854 O O . VAL A 1 237 ? -17.694 -1.498 4.034 1.00 91.19 237 VAL A O 1
ATOM 1857 N N . GLU A 1 238 ? -17.589 -3.650 4.656 1.00 92.19 238 GLU A N 1
ATOM 1858 C CA . GLU A 1 238 ? -18.319 -3.487 5.909 1.00 92.19 238 GLU A CA 1
ATOM 1859 C C . GLU A 1 238 ? -17.356 -3.398 7.095 1.00 92.19 238 GLU A C 1
ATOM 1861 O O . GLU A 1 238 ? -16.283 -4.004 7.097 1.00 92.19 238 GLU A O 1
ATOM 1866 N N . LYS A 1 239 ? -17.737 -2.667 8.146 1.00 90.88 239 LYS A N 1
ATOM 1867 C CA . LYS A 1 239 ? -16.997 -2.652 9.412 1.00 90.88 239 LYS A CA 1
ATOM 1868 C C . LYS A 1 239 ? -16.776 -4.084 9.914 1.00 90.88 239 LYS A C 1
ATOM 1870 O O . LYS A 1 239 ? -17.692 -4.901 9.945 1.00 90.88 239 LYS A O 1
ATOM 1875 N N . GLY A 1 240 ? -15.546 -4.395 10.309 1.00 90.75 240 GLY A N 1
ATOM 1876 C CA . GLY A 1 240 ? -15.147 -5.733 10.739 1.00 90.75 240 GLY A CA 1
ATOM 1877 C C . GLY A 1 240 ? -14.915 -6.745 9.608 1.00 90.75 240 GLY A C 1
ATOM 1878 O O . GLY A 1 240 ? -14.559 -7.890 9.906 1.00 90.75 240 GLY A O 1
ATOM 1879 N N . GLN A 1 241 ? -15.057 -6.353 8.337 1.00 93.19 241 GLN A N 1
ATOM 1880 C CA . GLN A 1 241 ? -14.659 -7.169 7.188 1.00 93.19 241 GLN A CA 1
ATOM 1881 C C . GLN A 1 241 ? -13.134 -7.295 7.113 1.00 93.19 241 GLN A C 1
ATOM 1883 O O . GLN A 1 241 ? -12.407 -6.356 7.431 1.00 93.19 241 GLN A O 1
ATOM 1888 N N . LEU A 1 242 ? -12.636 -8.462 6.703 1.00 93.44 242 LEU A N 1
ATOM 1889 C CA . LEU A 1 242 ? -11.204 -8.707 6.539 1.00 93.44 242 LEU A CA 1
ATOM 1890 C C . LEU A 1 242 ? -10.643 -7.843 5.400 1.00 93.44 242 LEU A C 1
ATOM 1892 O O . LEU A 1 242 ? -11.073 -7.984 4.257 1.00 93.44 242 LEU A O 1
ATOM 1896 N N . LEU A 1 243 ? -9.670 -6.986 5.713 1.00 92.06 243 LEU A N 1
ATOM 1897 C CA . LEU A 1 243 ? -8.931 -6.192 4.733 1.00 92.06 243 LEU A CA 1
ATOM 1898 C C . LEU A 1 243 ? -7.710 -6.938 4.215 1.00 92.06 243 LEU A C 1
ATOM 1900 O O . LEU A 1 243 ? -7.498 -7.019 3.006 1.00 92.06 243 LEU A O 1
ATOM 1904 N N . ALA A 1 244 ? -6.897 -7.452 5.136 1.00 91.44 244 ALA A N 1
ATOM 1905 C CA . ALA A 1 244 ? -5.624 -8.066 4.810 1.00 91.44 244 ALA A CA 1
ATOM 1906 C C . ALA A 1 244 ? -5.234 -9.120 5.834 1.00 91.44 244 ALA A C 1
ATOM 1908 O O . ALA A 1 244 ? -5.516 -9.005 7.026 1.00 91.44 244 ALA A O 1
ATOM 1909 N N . THR A 1 245 ? -4.478 -10.095 5.364 1.00 89.88 245 THR A N 1
ATOM 1910 C CA . THR A 1 245 ? -3.784 -11.057 6.197 1.00 89.88 245 THR A CA 1
ATOM 1911 C C . THR A 1 245 ? -2.282 -10.823 6.059 1.00 89.88 245 THR A C 1
ATOM 1913 O O . THR A 1 245 ? -1.758 -10.754 4.947 1.00 89.88 245 THR A O 1
ATOM 1916 N N . VAL A 1 246 ? -1.591 -10.665 7.189 1.00 90.44 246 VAL A N 1
ATOM 1917 C CA . VAL A 1 246 ? -0.198 -10.205 7.241 1.00 90.44 246 VAL A CA 1
ATOM 1918 C C . VAL A 1 246 ? 0.691 -11.263 7.879 1.00 90.44 246 VAL A C 1
ATOM 1920 O O . VAL A 1 246 ? 0.421 -11.733 8.985 1.00 90.44 246 VAL A O 1
ATOM 1923 N N . ASP A 1 247 ? 1.776 -11.618 7.195 1.00 89.25 247 ASP A N 1
ATOM 1924 C CA . ASP A 1 247 ? 2.824 -12.509 7.694 1.00 89.25 247 ASP A CA 1
ATOM 1925 C C . ASP A 1 247 ? 3.870 -11.706 8.482 1.00 89.25 247 ASP A C 1
ATOM 1927 O O . ASP A 1 247 ? 4.827 -11.154 7.931 1.00 89.25 247 ASP A O 1
ATOM 1931 N N . LEU A 1 248 ? 3.689 -11.648 9.802 1.00 89.19 248 LEU A N 1
ATOM 1932 C CA . LEU A 1 248 ? 4.560 -10.889 10.699 1.00 89.19 248 LEU A CA 1
ATOM 1933 C C . LEU A 1 248 ? 5.980 -11.460 10.764 1.00 89.19 248 LEU A C 1
ATOM 1935 O O . LEU A 1 248 ? 6.910 -10.711 11.064 1.00 89.19 248 LEU A O 1
ATOM 1939 N N . LYS A 1 249 ? 6.189 -12.750 10.460 1.00 86.50 249 LYS A N 1
ATOM 1940 C CA . LYS A 1 249 ? 7.547 -13.317 10.407 1.00 86.50 249 LYS A CA 1
ATOM 1941 C C . LYS A 1 249 ? 8.362 -12.664 9.297 1.00 86.50 249 LYS A C 1
ATOM 1943 O O . LYS A 1 249 ? 9.524 -12.325 9.515 1.00 86.50 249 LYS A O 1
ATOM 1948 N N . LYS A 1 250 ? 7.758 -12.448 8.124 1.00 82.75 250 LYS A N 1
ATOM 1949 C CA . LYS A 1 250 ? 8.433 -11.787 6.996 1.00 82.75 250 LYS A CA 1
ATOM 1950 C C . LYS A 1 250 ? 8.812 -10.349 7.333 1.00 82.75 250 LYS A C 1
ATOM 1952 O O . LYS A 1 250 ? 9.954 -9.965 7.103 1.00 82.75 250 LYS A O 1
ATOM 1957 N N . LEU A 1 251 ? 7.902 -9.595 7.954 1.00 82.88 251 LEU A N 1
ATOM 1958 C CA . LEU A 1 251 ? 8.170 -8.214 8.372 1.00 82.88 251 LEU A CA 1
ATOM 1959 C C . LEU A 1 251 ? 9.318 -8.148 9.398 1.00 82.88 251 LEU A C 1
ATOM 1961 O O . LEU A 1 251 ? 10.243 -7.349 9.236 1.00 82.88 251 LEU A O 1
ATOM 1965 N N . LYS A 1 252 ? 9.319 -9.050 10.391 1.00 83.00 252 LYS A N 1
ATOM 1966 C CA . LYS A 1 252 ? 10.389 -9.160 11.401 1.00 83.00 252 LYS A CA 1
ATOM 1967 C C . LYS A 1 252 ? 11.741 -9.512 10.784 1.00 83.00 252 LYS A C 1
ATOM 1969 O O . LYS A 1 252 ? 12.739 -8.869 11.101 1.00 83.00 252 LYS A O 1
ATOM 1974 N N . ASN A 1 253 ? 11.777 -10.482 9.869 1.00 80.12 253 ASN A N 1
ATOM 1975 C CA . ASN A 1 253 ? 13.007 -10.889 9.180 1.00 80.12 253 ASN A CA 1
ATOM 1976 C C . ASN A 1 253 ? 13.607 -9.750 8.347 1.00 80.12 253 ASN A C 1
ATOM 1978 O O . ASN A 1 253 ? 14.827 -9.617 8.261 1.00 80.12 253 ASN A O 1
ATOM 1982 N N . SER A 1 254 ? 12.756 -8.899 7.777 1.00 73.12 254 SER A N 1
ATOM 1983 C CA . SER A 1 254 ? 13.170 -7.702 7.044 1.00 73.12 254 SER A CA 1
ATOM 1984 C C . SER A 1 254 ? 13.481 -6.498 7.943 1.00 73.12 254 SER A C 1
ATOM 1986 O O . SER A 1 254 ? 13.826 -5.444 7.415 1.00 73.12 254 SER A O 1
ATOM 1988 N N . LYS A 1 255 ? 13.400 -6.641 9.277 1.00 82.38 255 LYS A N 1
ATOM 1989 C CA . LYS A 1 255 ? 13.610 -5.575 10.279 1.00 82.38 255 LYS A CA 1
ATOM 1990 C C . LYS A 1 255 ? 12.719 -4.349 10.048 1.00 82.38 255 LYS A C 1
ATOM 1992 O O . LYS A 1 255 ? 13.143 -3.215 10.261 1.00 82.38 255 LYS A O 1
ATOM 1997 N N . ILE A 1 256 ? 11.492 -4.590 9.596 1.00 77.81 256 ILE A N 1
ATOM 1998 C CA . ILE A 1 256 ? 10.496 -3.558 9.319 1.00 77.81 256 ILE A CA 1
ATOM 1999 C C . ILE A 1 256 ? 9.477 -3.516 10.462 1.00 77.81 256 ILE A C 1
ATOM 2001 O O . ILE A 1 256 ? 9.033 -4.556 10.948 1.00 77.81 256 ILE A O 1
ATOM 2005 N N . CYS A 1 257 ? 9.111 -2.305 10.889 1.00 82.50 257 CYS A N 1
ATOM 2006 C CA . CYS A 1 257 ? 8.068 -2.083 11.889 1.00 82.50 257 CYS A CA 1
ATOM 2007 C C . CYS A 1 257 ? 6.721 -2.612 11.373 1.00 82.50 257 CYS A C 1
ATOM 2009 O O . CYS A 1 257 ? 6.352 -2.347 10.228 1.00 82.50 257 CYS A O 1
ATOM 2011 N N . SER A 1 258 ? 5.996 -3.351 12.215 1.00 87.19 258 SER A N 1
ATOM 2012 C CA . SER A 1 258 ? 4.706 -3.973 11.886 1.00 87.19 258 SER A CA 1
ATOM 2013 C C . SER A 1 258 ? 3.497 -3.283 12.521 1.00 87.19 258 SER A C 1
ATOM 2015 O O . SER A 1 258 ? 2.402 -3.837 12.457 1.00 87.19 258 SER A O 1
ATOM 2017 N N . ASP A 1 259 ? 3.683 -2.117 13.142 1.00 89.56 259 ASP A N 1
ATOM 2018 C CA . ASP A 1 259 ? 2.604 -1.380 13.807 1.00 89.56 259 ASP A CA 1
ATOM 2019 C C . ASP A 1 259 ? 1.491 -1.045 12.809 1.00 89.56 259 ASP A C 1
ATOM 2021 O O . ASP A 1 259 ? 1.750 -0.659 11.667 1.00 89.56 259 ASP A O 1
ATOM 2025 N N . VAL A 1 260 ? 0.237 -1.192 13.228 1.00 90.94 260 VAL A N 1
ATOM 2026 C CA . VAL A 1 260 ? -0.924 -0.879 12.386 1.00 90.94 260 VAL A CA 1
ATOM 2027 C C . VAL A 1 260 ? -1.394 0.524 12.725 1.00 90.94 260 VAL A C 1
ATOM 2029 O O . VAL A 1 260 ? -1.754 0.812 13.860 1.00 90.94 260 VAL A O 1
ATOM 2032 N N . ILE A 1 261 ? -1.382 1.411 11.742 1.00 89.69 261 ILE A N 1
ATOM 2033 C CA . ILE A 1 261 ? -1.650 2.836 11.902 1.00 89.69 261 ILE A CA 1
ATOM 2034 C C . ILE A 1 261 ? -3.039 3.136 11.344 1.00 89.69 261 ILE A C 1
ATOM 2036 O O . ILE A 1 261 ? -3.347 2.791 10.201 1.00 89.69 261 ILE A O 1
ATOM 2040 N N . ILE A 1 262 ? -3.872 3.786 12.153 1.00 90.06 262 ILE A N 1
ATOM 2041 C CA . ILE A 1 262 ? -5.220 4.214 11.784 1.00 90.06 262 ILE A CA 1
ATOM 2042 C C . ILE A 1 262 ? -5.235 5.735 11.821 1.00 90.06 262 ILE A C 1
ATOM 2044 O O . ILE A 1 262 ? -5.006 6.321 12.880 1.00 90.06 262 ILE A O 1
ATOM 2048 N N . LEU A 1 263 ? -5.520 6.368 10.685 1.00 84.75 263 LEU A N 1
ATOM 2049 C CA . LEU A 1 263 ? -5.608 7.822 10.570 1.00 84.75 263 LEU A CA 1
ATOM 2050 C C . LEU A 1 263 ? -6.960 8.258 10.032 1.00 84.75 263 LEU A C 1
ATOM 2052 O O . LEU A 1 263 ? -7.462 7.693 9.065 1.00 84.75 263 LEU A O 1
ATOM 2056 N N . ILE A 1 264 ? -7.482 9.328 10.612 1.00 84.12 264 ILE A N 1
ATOM 2057 C CA . ILE A 1 264 ? -8.578 10.115 10.069 1.00 84.12 264 ILE A CA 1
ATOM 2058 C C . ILE A 1 264 ? -7.964 11.275 9.297 1.00 84.12 264 ILE A C 1
ATOM 2060 O O . ILE A 1 264 ? -7.183 12.065 9.840 1.00 84.12 264 ILE A O 1
ATOM 2064 N N . THR A 1 265 ? -8.276 11.352 8.013 1.00 74.06 265 THR A N 1
ATOM 2065 C CA . THR A 1 265 ? -7.572 12.228 7.065 1.00 74.06 265 THR A CA 1
ATOM 2066 C C . THR A 1 265 ? -8.443 13.330 6.484 1.00 74.06 265 THR A C 1
ATOM 2068 O O . THR A 1 265 ? -7.912 14.247 5.850 1.00 74.06 265 THR A O 1
ATOM 2071 N N . ASP A 1 266 ? -9.756 13.273 6.692 1.00 74.31 266 ASP A N 1
ATOM 2072 C CA . ASP A 1 266 ? -10.647 14.308 6.195 1.00 74.31 266 ASP A CA 1
ATOM 2073 C C . ASP A 1 266 ? -10.473 15.610 6.996 1.00 74.31 266 ASP A C 1
ATOM 2075 O O . ASP A 1 266 ? -10.231 15.617 8.205 1.00 74.31 266 ASP A O 1
ATOM 2079 N N . ASN A 1 267 ? -10.544 16.747 6.305 1.00 62.09 267 ASN A N 1
ATOM 2080 C CA . ASN A 1 267 ? -10.223 18.042 6.905 1.00 62.09 267 ASN A CA 1
ATOM 2081 C C . ASN A 1 267 ? -11.244 18.495 7.961 1.00 62.09 267 ASN A C 1
ATOM 2083 O O . ASN A 1 267 ? -10.880 19.278 8.835 1.00 62.09 267 ASN A O 1
ATOM 2087 N N . GLU A 1 268 ? -12.499 18.047 7.869 1.00 62.78 268 GLU A N 1
ATOM 2088 C CA . GLU A 1 268 ? -13.585 18.495 8.750 1.00 62.78 268 GLU A CA 1
ATOM 2089 C C . GLU A 1 268 ? -13.595 17.755 10.088 1.00 62.78 268 GLU A C 1
ATOM 2091 O O . GLU A 1 268 ? -13.911 18.335 11.126 1.00 62.78 268 GLU A O 1
ATOM 2096 N N . ASN A 1 269 ? -13.243 16.472 10.077 1.00 58.78 269 ASN A N 1
ATOM 2097 C CA . ASN A 1 269 ? -13.259 15.614 11.246 1.00 58.78 269 ASN A CA 1
ATOM 2098 C C . ASN A 1 269 ? -11.865 15.461 11.871 1.00 58.78 269 ASN A C 1
ATOM 2100 O O . ASN A 1 269 ? -11.787 15.189 13.067 1.00 58.78 269 ASN A O 1
ATOM 2104 N N . LYS A 1 270 ? -10.761 15.730 11.151 1.00 56.62 270 LYS A N 1
ATOM 2105 C CA . LYS A 1 270 ? -9.397 15.691 11.726 1.00 56.62 270 LYS A CA 1
ATOM 2106 C C . LYS A 1 270 ? -9.239 16.569 12.979 1.00 56.62 270 LYS A C 1
ATOM 2108 O O . LYS A 1 270 ? -8.424 16.245 13.841 1.00 56.62 270 LYS A O 1
ATOM 2113 N N . THR A 1 271 ? -10.007 17.654 13.093 1.00 49.91 271 THR A N 1
ATOM 2114 C CA . THR A 1 271 ? -9.981 18.602 14.224 1.00 49.91 271 THR A CA 1
ATOM 2115 C C . THR A 1 271 ? -10.986 18.286 15.336 1.00 49.91 271 THR A C 1
ATOM 2117 O O . THR A 1 271 ? -10.964 18.953 16.372 1.00 49.91 271 THR A O 1
ATOM 2120 N N . LYS A 1 272 ? -11.865 17.292 15.152 1.00 62.22 272 LYS A N 1
ATOM 2121 C CA . LYS A 1 272 ? -12.868 16.913 16.155 1.00 62.22 272 LYS A CA 1
ATOM 2122 C C . LYS A 1 272 ? -12.236 16.160 17.319 1.00 62.22 272 LYS A C 1
ATOM 2124 O O . LYS A 1 272 ? -11.242 15.450 17.160 1.00 62.22 272 LYS A O 1
ATOM 2129 N N . GLN A 1 273 ? -12.830 16.303 18.502 1.00 54.25 273 GLN A N 1
ATOM 2130 C CA . GLN A 1 273 ? -12.341 15.603 19.684 1.00 54.25 273 GLN A CA 1
ATOM 2131 C C . GLN A 1 273 ? -12.686 14.118 19.573 1.00 54.25 273 GLN A C 1
ATOM 2133 O O . GLN A 1 273 ? -13.811 13.736 19.260 1.00 54.25 273 GLN A O 1
ATOM 2138 N N . THR A 1 274 ? -11.722 13.250 19.853 1.00 65.00 274 THR A N 1
ATOM 2139 C CA . THR A 1 274 ? -11.953 11.805 19.889 1.00 65.00 274 THR A CA 1
ATOM 2140 C C . THR A 1 274 ? -12.211 11.361 21.321 1.00 65.00 274 THR A C 1
ATOM 2142 O O . THR A 1 274 ? -11.364 11.552 22.196 1.00 65.00 274 THR A O 1
ATOM 2145 N N . LYS A 1 275 ? -13.347 10.705 21.563 1.00 65.38 275 LYS A N 1
ATOM 2146 C CA . LYS A 1 275 ? -13.623 10.016 22.823 1.00 65.38 275 LYS A CA 1
ATOM 2147 C C . LYS A 1 275 ? -13.211 8.554 22.702 1.00 65.38 275 LYS A C 1
ATOM 2149 O O . LYS A 1 275 ? -13.792 7.804 21.919 1.00 65.38 275 LYS A O 1
ATOM 2154 N N . LEU A 1 276 ? -12.230 8.149 23.501 1.00 64.00 276 LEU A N 1
ATOM 2155 C CA . LEU A 1 276 ? -11.827 6.751 23.609 1.00 64.00 276 LEU A CA 1
ATOM 2156 C C . LEU A 1 276 ? -12.955 5.926 24.252 1.00 64.00 276 LEU A C 1
ATOM 2158 O O . LEU A 1 276 ? -13.532 6.341 25.258 1.00 64.00 276 LEU A O 1
ATOM 2162 N N . LEU A 1 277 ? -13.273 4.778 23.655 1.00 67.00 277 LEU A N 1
ATOM 2163 C CA . LEU A 1 277 ? -14.308 3.854 24.125 1.00 67.00 277 LEU A CA 1
ATOM 2164 C C . LEU A 1 277 ? -13.733 2.570 24.745 1.00 67.00 277 LEU A C 1
ATOM 2166 O O . LEU A 1 277 ? -14.469 1.881 25.445 1.00 67.00 277 LEU A O 1
ATOM 2170 N N . CYS A 1 278 ? -12.446 2.257 24.535 1.00 59.78 278 CYS A N 1
ATOM 2171 C CA . CYS A 1 278 ? -11.794 1.072 25.108 1.00 59.78 278 CYS A CA 1
ATOM 2172 C C . CYS A 1 278 ? -10.506 1.388 25.894 1.00 59.78 278 CYS A C 1
ATOM 2174 O O . CYS A 1 278 ? -10.006 2.510 25.897 1.00 59.78 278 CYS A O 1
ATOM 2176 N N . THR A 1 279 ? -9.962 0.379 26.578 1.00 64.38 279 THR A N 1
ATOM 2177 C CA . THR A 1 279 ? -8.682 0.452 27.301 1.00 64.38 279 THR A CA 1
ATOM 2178 C C . THR A 1 279 ? -7.479 0.578 26.357 1.00 64.38 279 THR A C 1
ATOM 2180 O O . THR A 1 279 ? -7.604 0.368 25.154 1.00 64.38 279 THR A O 1
ATOM 2183 N N . LEU A 1 280 ? -6.297 0.906 26.898 1.00 73.06 280 LEU A N 1
ATOM 2184 C CA . LEU A 1 280 ? -5.040 0.993 26.129 1.00 73.06 280 LEU A CA 1
ATOM 2185 C C . LEU A 1 280 ? -4.691 -0.312 25.396 1.00 73.06 280 LEU A C 1
ATOM 2187 O O . LEU A 1 280 ? -4.102 -0.278 24.320 1.00 73.06 280 LEU A O 1
ATOM 2191 N N . GLU A 1 281 ? -5.074 -1.450 25.965 1.00 79.12 281 GLU A N 1
ATOM 2192 C CA . GLU A 1 281 ? -4.954 -2.762 25.339 1.00 79.12 281 GLU A CA 1
ATOM 2193 C C . GLU A 1 281 ? -6.242 -3.111 24.579 1.00 79.12 281 GLU A C 1
ATOM 2195 O O . GLU A 1 281 ? -7.343 -3.059 25.143 1.00 79.12 281 GLU A O 1
ATOM 2200 N N . ILE A 1 282 ? -6.089 -3.490 23.310 1.00 78.62 282 ILE A N 1
ATOM 2201 C CA . ILE A 1 282 ? -7.151 -3.983 22.436 1.00 78.62 282 ILE A CA 1
ATOM 2202 C C . ILE A 1 282 ? -7.127 -5.511 22.486 1.00 78.62 282 ILE A C 1
ATOM 2204 O O . ILE A 1 282 ? -6.340 -6.166 21.798 1.00 78.62 282 ILE A O 1
ATOM 2208 N N . LYS A 1 283 ? -8.010 -6.076 23.311 1.00 77.56 283 LYS A N 1
ATOM 2209 C CA . LYS A 1 283 ? -8.102 -7.529 23.534 1.00 77.56 283 LYS A CA 1
ATOM 2210 C C . LYS A 1 283 ? -8.824 -8.269 22.410 1.00 77.56 283 LYS A C 1
ATOM 2212 O O . LYS A 1 283 ? -8.544 -9.436 22.167 1.00 77.56 283 LYS A O 1
ATOM 2217 N N . GLU A 1 284 ? -9.726 -7.583 21.714 1.00 80.75 284 GLU A N 1
ATOM 2218 C CA . GLU A 1 284 ? -10.536 -8.146 20.636 1.00 80.75 284 GLU A CA 1
ATOM 2219 C C . GLU A 1 284 ? -10.601 -7.169 19.458 1.00 80.75 284 GLU A C 1
ATOM 2221 O O . GLU A 1 284 ? -10.915 -5.987 19.626 1.00 80.75 284 GLU A O 1
ATOM 2226 N N . ALA A 1 285 ? -10.314 -7.666 18.252 1.00 80.19 285 ALA A N 1
ATOM 2227 C CA . ALA A 1 285 ? -10.517 -6.907 17.021 1.00 80.19 285 ALA A CA 1
ATOM 2228 C C . ALA A 1 285 ? -12.017 -6.675 16.770 1.00 80.19 285 ALA A C 1
ATOM 2230 O O . ALA A 1 285 ? -12.861 -7.390 17.308 1.00 80.19 285 ALA A O 1
ATOM 2231 N N . LYS A 1 286 ? -12.358 -5.714 15.902 1.00 85.25 286 LYS A N 1
ATOM 2232 C CA . LYS A 1 286 ? -13.752 -5.380 15.539 1.00 85.25 286 LYS A CA 1
ATOM 2233 C C . LYS A 1 286 ? -14.593 -4.859 16.710 1.00 85.25 286 LYS A C 1
ATOM 2235 O O . LYS A 1 286 ? -15.817 -4.814 16.609 1.00 85.25 286 LYS A O 1
ATOM 2240 N N . THR A 1 287 ? -13.962 -4.442 17.804 1.00 82.69 287 THR A N 1
ATOM 2241 C CA . THR A 1 287 ? -14.638 -3.779 18.922 1.00 82.69 287 THR A CA 1
ATOM 2242 C C . THR A 1 287 ? -14.666 -2.263 18.708 1.00 82.69 287 THR A C 1
ATOM 2244 O O . THR A 1 287 ? -13.747 -1.720 18.081 1.00 82.69 287 THR A O 1
ATOM 2247 N N . PRO A 1 288 ? -15.713 -1.553 19.175 1.00 80.00 288 PRO A N 1
ATOM 2248 C CA . PRO A 1 288 ? -15.744 -0.095 19.133 1.00 80.00 288 PRO A CA 1
ATOM 2249 C C . PRO A 1 288 ? -14.540 0.470 19.881 1.00 80.00 288 PRO A C 1
ATOM 2251 O O . PRO A 1 288 ? -14.366 0.214 21.073 1.00 80.00 288 PRO A O 1
ATOM 2254 N N . TRP A 1 289 ? -13.710 1.243 19.188 1.00 75.88 289 TRP A N 1
ATOM 2255 C CA . TRP A 1 289 ? -12.460 1.723 19.759 1.00 75.88 289 TRP A CA 1
ATOM 2256 C C . TRP A 1 289 ? -12.570 3.172 20.206 1.00 75.88 289 TRP A C 1
ATOM 2258 O O . TRP A 1 289 ? -12.306 3.490 21.365 1.00 75.88 289 TRP A O 1
ATOM 2268 N N . PHE A 1 290 ? -12.993 4.063 19.317 1.00 76.19 290 PHE A N 1
ATOM 2269 C CA . PHE A 1 290 ? -13.224 5.455 19.671 1.00 76.19 290 PHE A CA 1
ATOM 2270 C C . PHE A 1 290 ? -14.326 6.063 18.817 1.00 76.19 290 PHE A C 1
ATOM 2272 O O . PHE A 1 290 ? -14.655 5.573 17.737 1.00 76.19 290 PHE A O 1
ATOM 2279 N N . LYS A 1 291 ? -14.913 7.138 19.331 1.00 77.25 291 LYS A N 1
ATOM 2280 C CA . LYS A 1 291 ? -15.968 7.887 18.661 1.00 77.25 291 LYS A CA 1
ATOM 2281 C C . LYS A 1 291 ? -15.535 9.331 18.482 1.00 77.25 291 LYS A C 1
ATOM 2283 O O . LYS A 1 291 ? -15.008 9.928 19.420 1.00 77.25 291 LYS A O 1
ATOM 2288 N N . MET A 1 292 ? -15.756 9.884 17.296 1.00 69.25 292 MET A N 1
ATOM 2289 C CA . MET A 1 292 ? -15.570 11.317 17.076 1.00 69.25 292 MET A CA 1
ATOM 2290 C C . MET A 1 292 ? -16.753 12.083 17.671 1.00 69.25 292 MET A C 1
ATOM 2292 O O . MET A 1 292 ? -17.905 11.664 17.514 1.00 69.25 292 MET A O 1
ATOM 2296 N N . VAL A 1 293 ? -16.449 13.163 18.388 1.00 62.22 293 VAL A N 1
ATOM 2297 C CA . VAL A 1 293 ? -17.398 14.032 19.097 1.00 62.22 293 VAL A CA 1
ATOM 2298 C C . VAL A 1 293 ? -17.361 15.426 18.492 1.00 62.22 293 VAL A C 1
ATOM 2300 O O . VAL A 1 293 ? -16.243 15.940 18.254 1.00 62.22 293 VAL A O 1
#

Secondary structure (DSSP, 8-state):
--HHHHHHHHTTTS-------------PPPHHHHHHHHHTT-TTTEEEEEE-SS-EEEEES-GGG--HHHHHHHT-S-EEEETTTEEEE--GGGHHHHHHHHHHHHHHHHHHHHHHHHHHTTTT--S-----------TTTTEEEPSSSEEEE-GGGSS-THHHHH-EEEEEEPPTT-SEEEEE-SS-EEEEEE-TTS-EEEEE-TT--EEEEEESSSGGGGTTTTEE----TT-EE-TT-EEEEEEHHHHHHTT----EEEEE--TTTTTSPEEE-S-SEE-STTSEEEEE-

Foldseek 3Di:
DFPVVVVVVVVVPPDDDDDDDDDDDPQDQDPLLVQQQQLQLHLQQWDDWDADQFKTKTFGPANVSHHPVSLVVSAFPDWDDDPGTIIITGNHRCRVVSSVSNVVCSVVRVVVVVVVVVVVVPPPDPPDPPPPLPADDDPCQFWFFFQWFAFKAACVPDPDVVQVVQFHWIKGAHDPPDQKTWTWGRAWAFFQDADQLRQKTWGAHSNGWIKIKGFFDPSVVVSNPQWDAPDDHGDTHHQGHTRIMGGVVVCVVVVTGGIIIMGGRDPPQRPFDKAAPDDSGGPDGSHGGIGTD

Sequence (293 aa):
MGLKNWFKNLFARGDKNKQQPALKKNVEVSQMSRDIVEAMGGIKNITGFNNCAARLRYDVKDTSLVNEEELKKIGASEVIFIGKRHVQAKFGEVSEKLNIDIQAAIPTLEDEERKKKVIEVSSDVNLFEEKPIEVKKSKDDFTIYAPCIGTRKSLEDLSDSTFSLLGSGYAVELDSKLNKIEIYAPISGTLIMTYPTKHAYGIVNESGLEVLVHIGIDTVKLNGLGFETNLKQNDKVEKGQLLATVDLKKLKNSKICSDVIILITDNENKTKQTKLLCTLEIKEAKTPWFKMV

Nearest PDB structures (foldseek):
  1gpr-assembly1_A-2  TM=8.913E-01  e=1.769E-12  Bacillus subtilis
  2gpr-assembly1_A  TM=8.722E-01  e=1.581E-12  Mycoplasma capricolum
  3our-assembly3_F  TM=8.886E-01  e=5.761E-12  Vibrio vulnificus CMCP6
  4jbw-assembly1_M  TM=8.848E-01  e=5.459E-11  Escherichia coli K-12
  1gla-assembly1_F  TM=8.423E-01  e=8.091E-11  Escherichia coli

Organism: NCBI:txid55603

Radius of gyration: 24.07 Å; Cα contacts (8 Å, |Δi|>4): 549; chains: 1; bounding box: 61×35×64 Å

pLDDT: mean 74.59, std 18.44, range [27.84, 94.44]

InterPro domains:
  IPR001127 Phosphotransferase system, sugar-specific permease EIIA type 1 [PF00358] (143-268)
  IPR001127 Phosphotransferase system, sugar-specific permease EIIA type 1 [PS00371] (208-220)
  IPR001127 Phosphotransferase system, sugar-specific permease EIIA type 1 [PS51093] (160-266)
  IPR001127 Phosphotransferase system, sugar-specific permease EIIA type 1 [TIGR00830] (144-265)
  IPR001996 Phosphotransferase system, IIB component, type 1 [PS51098] (30-112)
  IPR011055 Duplicated hybrid motif [G3DSA:2.70.70.10] (133-292)
  IPR011055 Duplicated hybrid motif [SSF51261] (134-276)
  IPR018113 Phosphotransferase system EIIB, cysteine phosphorylation site [PF00367] (35-67)
  IPR036878 Glucose permease domain IIB [G3DSA:3.30.1360.60] (28-107)
  IPR036878 Glucose permease domain IIB [SSF55604] (32-97)
  IPR050890 Phosphotransferase system EIIA component [PTHR45008] (30-272)

Solvent-accessible surface area (backbone atoms only — not comparable to full-atom values): 16156 Å² total; per-residue (Å²): 96,40,64,75,60,48,51,64,46,53,78,68,55,80,82,82,86,83,89,74,95,69,84,92,64,91,74,78,68,51,68,68,42,50,53,51,37,50,27,45,40,29,72,86,26,48,76,42,90,44,63,46,71,39,24,33,40,33,30,33,72,46,55,86,51,39,38,61,70,54,39,38,74,78,53,25,82,45,73,46,76,53,79,63,36,35,39,35,36,29,50,36,81,54,14,49,57,50,52,52,52,34,61,72,27,44,69,58,53,54,51,50,52,56,49,48,55,60,55,69,52,65,77,85,53,84,89,71,75,83,69,85,73,80,66,62,93,58,97,66,78,48,55,38,27,30,34,41,54,26,37,62,38,57,36,85,76,43,98,56,64,65,59,53,73,52,26,41,66,39,28,30,42,57,63,88,85,53,53,61,51,62,36,28,30,33,50,48,27,33,22,78,34,55,47,96,35,55,42,36,41,32,34,36,29,72,72,64,52,32,39,36,44,35,45,29,53,74,47,70,80,48,72,26,68,45,45,47,67,88,78,53,63,71,39,77,45,48,54,53,36,81,54,34,38,37,37,41,53,56,37,54,76,67,74,38,55,69,36,38,32,40,31,32,25,29,72,81,60,42,77,42,51,72,46,76,67,57,67,66,59,37,89,54,49,59,35,72,32,33,32,61,93